Protein AF-A0A975SSJ1-F1 (afdb_monomer)

Mean predicted aligned error: 5.9 Å

Radius of gyration: 19.29 Å; Cα contacts (8 Å, |Δi|>4): 385; chains: 1; bounding box: 52×42×55 Å

Secondary structure (DSSP, 8-state):
---HHHHHHHHHHTT-HHHHHHHHHHSPP-HHHHHHHHHHHHHHT-HHHHHHHHHHHHHS--HHHHHHHHHHHHHHHHHHHHTT-HHHHHHHHHHHHHHHHHH-SSHHHHHHHHHHHHHHHHHHTT----SSSPPP---SSPPPHHHHHHHHHHH-TT--TTSTTTHHHHHHHHHHHS-HHHHHHHHHHHTTS---STHHHHHHHHHHHTT-HHHHHHHHHHHHTT--TT-TT--TGGGGGG-GGGGGG--HHHHHHHHHSPPPPSS---

Foldseek 3Di:
DDALLQVLLVCLLQLVPPSSVVSLVVHDDDLLSLQLQLLVCLLLVVLVSNLVSLLRNLLGPDPLSLVLLLLSLLSNLVSCLVVVVLVVNLVSLVVSLVSQLVPDPDPVSNVVSVLSSVVSVVVNVPDQDFDPDDQQDQAQPFAALVVLVVVCCVVPVPADCQDQERVLVSLVSCLRGGRPVRSLVSCVVRLVRNHDDCSLVSSLLSCLVVVNNVSSLVSLLSQLLADGRSDPPDPRNSNSSSRVSCVVNSDSVSSNVSSSDNHDDPDDDD

Nearest PDB structures (foldseek):
  3wxx-assembly2_C  TM=5.707E-01  e=1.278E+00  Aeromonas hydrophila
  3q15-assembly2_B-3  TM=3.794E-01  e=1.983E-01  Bacillus subtilis
  8fy4-assembly1_B  TM=3.841E-01  e=3.377E-01  Gallus gallus
  7aoi-assembly1_BE  TM=4.548E-01  e=1.119E+00  Trypanosoma brucei
  7dxj-assembly1_B  TM=2.233E-01  e=4.426E+00  Homo sapiens

Solvent-accessible surface area (backbone atoms only — not comparable to full-atom values): 14468 Å² total; per-residue (Å²): 131,81,54,61,52,58,52,14,29,54,32,28,29,69,43,39,43,70,64,13,50,58,42,42,70,71,33,76,93,48,34,64,52,25,41,29,50,15,55,50,22,56,30,66,56,40,44,67,59,16,46,56,21,40,63,54,5,53,66,33,96,45,75,60,29,65,68,40,41,74,35,49,48,37,40,44,41,51,34,22,61,76,69,69,37,54,68,61,48,54,52,51,50,50,53,46,36,54,53,50,41,75,66,39,92,44,71,68,58,28,47,50,42,53,52,49,45,55,51,42,52,48,41,64,76,64,51,59,76,43,94,88,51,77,80,86,65,93,30,90,82,32,52,55,52,67,58,51,52,51,57,44,34,72,79,38,77,82,61,37,68,89,38,45,80,40,12,23,57,48,47,36,49,27,59,66,57,17,17,43,71,57,22,52,52,53,42,68,76,49,64,82,51,76,51,61,71,62,41,31,56,55,49,17,50,48,29,44,75,72,73,35,55,71,59,14,49,53,26,44,47,60,50,40,25,67,42,34,64,71,42,97,86,30,63,57,51,47,45,57,50,48,41,53,86,51,50,90,64,67,41,58,68,52,30,38,49,53,59,57,47,65,29,63,77,88,74,85,90,127

Sequence (270 aa):
MGSPIEDACKMIRKGKVAEGLTQLEQAPDCPDKSIALAEIAYFTCDLEQAMDHEETGLMGNTDNATKAAPTHMDAYVRAARHTHQIDRATHFINDLTQTKVATARHPHIANMWRTVQAIAFERLSGSTTPRDYRPVKVNTEGPDPDTLIADLKIRYRHLDINDRETGGLVLADILRDGRTDLALDTYLEHSESKIIGCPHLDAARLFQAIGRPDQAKEALIRFTKDWAPHSRVTTQPMRMFQYFDLEPLWTPEFLNRIMHTPKWPWGIQN

pLDDT: mean 86.04, std 12.25, range [30.28, 98.25]

Structure (mmCIF, N/CA/C/O backbone):
data_AF-A0A975SSJ1-F1
#
_entry.id   AF-A0A975SSJ1-F1
#
loop_
_atom_site.group_PDB
_atom_site.id
_atom_site.type_symbol
_atom_site.label_atom_id
_atom_site.label_alt_id
_atom_site.label_comp_id
_atom_site.label_asym_id
_atom_site.label_entity_id
_atom_site.label_seq_id
_atom_site.pdbx_PDB_ins_code
_atom_site.Cartn_x
_atom_site.Cartn_y
_atom_site.Cartn_z
_atom_site.occupancy
_atom_site.B_iso_or_equiv
_atom_site.auth_seq_id
_atom_site.auth_comp_id
_atom_site.auth_asym_id
_atom_site.auth_atom_id
_atom_site.pdbx_PDB_model_num
ATOM 1 N N . MET A 1 1 ? 9.564 1.229 29.548 1.00 46.00 1 MET A N 1
ATOM 2 C CA . MET A 1 1 ? 8.769 0.041 29.165 1.00 46.00 1 MET A CA 1
ATOM 3 C C . MET A 1 1 ? 8.035 0.399 27.884 1.00 46.00 1 MET A C 1
ATOM 5 O O . MET A 1 1 ? 7.621 1.548 27.785 1.00 46.00 1 MET A O 1
ATOM 9 N N . GLY A 1 2 ? 7.995 -0.495 26.891 1.00 62.19 2 GLY A N 1
ATOM 10 C CA . GLY A 1 2 ? 7.295 -0.241 25.622 1.00 62.19 2 GLY A CA 1
ATOM 11 C C . GLY A 1 2 ? 5.780 -0.157 25.820 1.00 62.19 2 GLY A C 1
ATOM 12 O O . GLY A 1 2 ? 5.272 -0.571 26.863 1.00 62.19 2 GLY A O 1
ATOM 13 N N . SER A 1 3 ? 5.063 0.415 24.852 1.00 81.81 3 SER A N 1
ATOM 14 C CA . SER A 1 3 ? 3.595 0.371 24.851 1.00 81.81 3 SER A CA 1
ATOM 15 C C . SER A 1 3 ? 3.117 -1.079 24.645 1.00 81.81 3 SER A C 1
ATOM 17 O O . SER A 1 3 ? 3.664 -1.752 23.769 1.00 81.81 3 SER A O 1
ATOM 19 N N . PRO A 1 4 ? 2.088 -1.574 25.367 1.00 85.75 4 PRO A N 1
ATOM 20 C CA . PRO A 1 4 ? 1.530 -2.915 25.144 1.00 85.75 4 PRO A CA 1
ATOM 21 C C . PRO A 1 4 ? 1.145 -3.182 23.681 1.00 85.75 4 PRO A C 1
ATOM 23 O O . PRO A 1 4 ? 1.344 -4.281 23.171 1.00 85.75 4 PRO A O 1
ATOM 26 N N . ILE A 1 5 ? 0.667 -2.149 22.980 1.00 86.81 5 ILE A N 1
ATOM 27 C CA . ILE A 1 5 ? 0.325 -2.208 21.552 1.00 86.81 5 ILE A CA 1
ATOM 28 C C . ILE A 1 5 ? 1.591 -2.385 20.708 1.00 86.81 5 ILE A C 1
ATOM 30 O O . ILE A 1 5 ? 1.631 -3.220 19.810 1.00 86.81 5 ILE A O 1
ATOM 34 N N . GLU A 1 6 ? 2.659 -1.640 21.010 1.00 83.25 6 GLU A N 1
ATOM 35 C CA . GLU A 1 6 ? 3.934 -1.774 20.296 1.00 83.25 6 GLU A CA 1
ATOM 36 C C . GLU A 1 6 ? 4.535 -3.170 20.471 1.00 83.25 6 GLU A C 1
ATOM 38 O O . GLU A 1 6 ? 5.106 -3.717 19.526 1.00 83.25 6 GLU A O 1
ATOM 43 N N . ASP A 1 7 ? 4.431 -3.748 21.666 1.00 85.56 7 ASP A N 1
ATOM 44 C CA . ASP A 1 7 ? 4.965 -5.076 21.953 1.00 85.56 7 ASP A CA 1
ATOM 45 C C . ASP A 1 7 ? 4.160 -6.176 21.242 1.00 85.56 7 ASP A C 1
ATOM 47 O O . ASP A 1 7 ? 4.764 -7.042 20.599 1.00 85.56 7 ASP A O 1
ATOM 51 N N . ALA A 1 8 ? 2.829 -6.063 21.211 1.00 88.44 8 ALA A N 1
ATOM 52 C CA . ALA A 1 8 ? 1.964 -6.920 20.401 1.00 88.44 8 ALA A CA 1
ATOM 53 C C . ALA A 1 8 ? 2.314 -6.838 18.900 1.00 88.44 8 ALA A C 1
ATOM 55 O O . ALA A 1 8 ? 2.568 -7.857 18.247 1.00 88.44 8 ALA A O 1
ATOM 56 N N . CYS A 1 9 ? 2.454 -5.625 18.353 1.00 85.50 9 CYS A N 1
ATOM 57 C CA . CYS A 1 9 ? 2.850 -5.418 16.958 1.00 85.50 9 CYS A CA 1
ATOM 58 C C . CYS A 1 9 ? 4.252 -5.980 16.657 1.00 85.50 9 CYS A C 1
ATOM 60 O O . CYS A 1 9 ? 4.479 -6.544 15.584 1.00 85.50 9 CYS A O 1
ATOM 62 N N . LYS A 1 10 ? 5.211 -5.899 17.593 1.00 84.50 10 LYS A N 1
ATOM 63 C CA . LYS A 1 10 ? 6.534 -6.539 17.439 1.00 84.50 10 LYS A CA 1
ATOM 64 C C . LYS A 1 10 ? 6.436 -8.061 17.350 1.00 84.50 10 LYS A C 1
ATOM 66 O O . LYS A 1 10 ? 7.255 -8.666 16.659 1.00 84.50 10 LYS A O 1
ATOM 71 N N . MET A 1 11 ? 5.485 -8.691 18.036 1.00 86.56 11 MET A N 1
ATOM 72 C CA . MET A 1 11 ? 5.274 -10.138 17.933 1.00 86.56 11 MET A CA 1
ATOM 73 C C . MET A 1 11 ? 4.710 -10.528 16.572 1.00 86.56 11 MET A C 1
ATOM 75 O O . MET A 1 11 ? 5.263 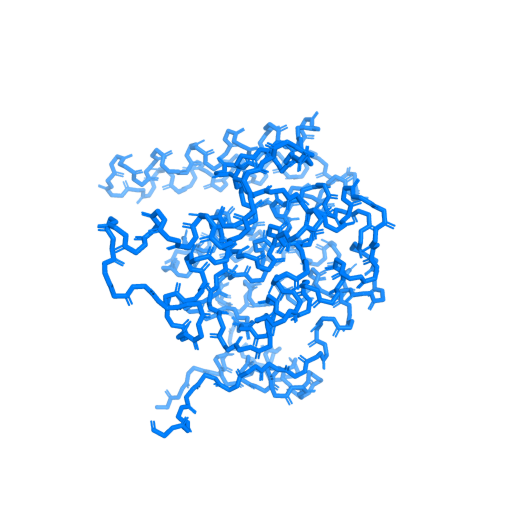-11.423 15.930 1.00 86.56 11 MET A O 1
ATOM 79 N N . ILE A 1 12 ? 3.710 -9.788 16.089 1.00 86.19 12 ILE A N 1
ATOM 80 C CA . ILE A 1 12 ? 3.149 -9.964 14.742 1.00 86.19 12 ILE A CA 1
ATOM 81 C C . ILE A 1 12 ? 4.263 -9.907 13.690 1.00 86.19 12 ILE A C 1
ATOM 83 O O . ILE A 1 12 ? 4.406 -10.814 12.873 1.00 86.19 12 ILE A O 1
ATOM 87 N N . ARG A 1 13 ? 5.148 -8.909 13.778 1.00 81.44 13 ARG A N 1
ATOM 88 C CA . ARG A 1 13 ? 6.300 -8.758 12.870 1.00 81.44 13 ARG A CA 1
ATOM 89 C C . ARG A 1 13 ? 7.258 -9.947 12.858 1.00 81.44 13 ARG A C 1
ATOM 91 O O . ARG A 1 13 ? 7.869 -10.238 11.832 1.00 81.44 13 ARG A O 1
ATOM 98 N N . LYS A 1 14 ? 7.401 -10.629 13.995 1.00 82.94 14 LYS A N 1
ATOM 99 C CA . LYS A 1 14 ? 8.236 -11.831 14.137 1.00 82.94 14 LYS A CA 1
ATOM 100 C C . LYS A 1 14 ? 7.554 -13.095 13.593 1.00 82.94 14 LYS A C 1
ATOM 102 O O . LYS A 1 14 ? 8.084 -14.183 13.785 1.00 82.94 14 LYS A O 1
ATOM 107 N N . GLY A 1 15 ? 6.385 -12.973 12.960 1.00 82.50 15 GLY A N 1
ATOM 108 C CA . GLY A 1 15 ? 5.578 -14.101 12.491 1.00 82.50 15 GLY A CA 1
ATOM 109 C C . GLY A 1 15 ? 4.747 -14.763 13.595 1.00 82.50 15 GLY A C 1
ATOM 110 O O . GLY A 1 15 ? 4.014 -15.708 13.322 1.00 82.50 15 GLY A O 1
ATOM 111 N N . LYS A 1 16 ? 4.801 -14.259 14.837 1.00 88.00 16 LYS A N 1
ATOM 112 C CA . LYS A 1 16 ? 3.981 -14.735 15.963 1.00 88.00 16 LYS A CA 1
ATOM 113 C C . LYS A 1 16 ? 2.613 -14.052 15.940 1.00 88.00 16 LYS A C 1
ATOM 115 O O . LYS A 1 16 ? 2.238 -13.371 16.891 1.00 88.00 16 LYS A O 1
ATOM 120 N N . VAL A 1 17 ? 1.903 -14.194 14.820 1.00 87.31 17 VAL A N 1
ATOM 121 C CA . VAL A 1 17 ? 0.650 -13.476 14.545 1.00 87.31 17 VAL A CA 1
ATOM 122 C C . VAL A 1 17 ? -0.394 -13.762 15.623 1.00 87.31 17 VAL A C 1
ATOM 124 O O . VAL A 1 17 ? -0.858 -12.826 16.259 1.00 87.31 17 VAL A O 1
ATOM 127 N N . ALA A 1 18 ? -0.686 -15.035 15.905 1.00 90.00 1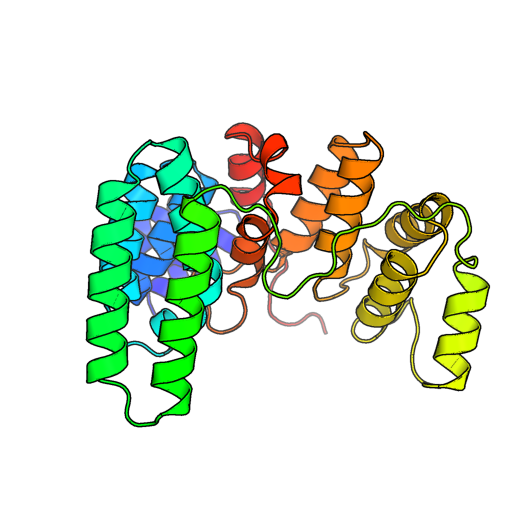8 ALA A N 1
ATOM 128 C CA . ALA A 1 18 ? -1.693 -15.419 16.898 1.00 90.00 18 ALA A CA 1
ATOM 129 C C . ALA A 1 18 ? -1.386 -14.877 18.307 1.00 90.00 18 ALA A C 1
ATOM 131 O O . ALA A 1 18 ? -2.240 -14.250 18.924 1.00 90.00 18 ALA A O 1
ATOM 132 N N . GLU A 1 19 ? -0.151 -15.054 18.794 1.00 91.19 19 GLU A N 1
ATOM 133 C CA . GLU A 1 19 ? 0.265 -14.529 20.104 1.00 91.19 19 GLU A CA 1
ATOM 134 C C . GLU A 1 19 ? 0.162 -12.993 20.158 1.00 91.19 19 GLU A C 1
ATOM 136 O O . GLU A 1 19 ? -0.281 -12.430 21.159 1.00 91.19 19 GLU A O 1
ATOM 141 N N . GLY A 1 20 ? 0.565 -12.312 19.079 1.00 90.75 20 GLY A N 1
ATOM 142 C CA . GLY A 1 20 ? 0.490 -10.859 18.977 1.00 90.75 20 GLY A CA 1
ATOM 143 C C . GLY A 1 20 ? -0.947 -10.335 18.943 1.00 90.75 20 GLY A C 1
ATOM 144 O O . GLY A 1 20 ? -1.224 -9.326 19.581 1.00 90.75 20 GLY A O 1
ATOM 145 N N . LEU A 1 21 ? -1.870 -11.035 18.276 1.00 90.75 21 LEU A N 1
ATOM 146 C CA . LEU A 1 21 ? -3.297 -10.692 18.274 1.00 90.75 21 LEU A CA 1
ATOM 147 C C . LEU A 1 21 ? -3.908 -10.810 19.668 1.00 90.75 21 LEU A C 1
ATOM 149 O O . LEU A 1 21 ? -4.516 -9.853 20.136 1.00 90.75 21 LEU A O 1
ATOM 153 N N . THR A 1 22 ? -3.658 -11.914 20.379 1.00 93.50 22 THR A N 1
ATOM 154 C CA . THR A 1 22 ? -4.134 -12.077 21.762 1.00 93.50 22 THR A CA 1
ATOM 155 C C . THR A 1 22 ? -3.628 -10.955 22.673 1.00 93.50 22 THR A C 1
ATOM 157 O O . THR A 1 22 ? -4.378 -10.438 23.499 1.00 93.50 22 THR A O 1
ATOM 160 N N . GLN A 1 23 ? -2.366 -10.540 22.528 1.00 92.06 23 GLN A N 1
ATOM 161 C CA . GLN A 1 23 ? -1.838 -9.412 23.303 1.00 92.06 23 GLN A CA 1
ATOM 162 C C . GLN A 1 23 ? -2.457 -8.072 22.900 1.00 92.06 23 GLN A C 1
ATOM 164 O O . GLN A 1 23 ? -2.729 -7.243 23.767 1.00 92.06 23 GLN A O 1
ATOM 169 N N . LEU A 1 24 ? -2.688 -7.854 21.603 1.00 91.12 24 LEU A N 1
ATOM 170 C CA . LEU A 1 24 ? -3.307 -6.630 21.104 1.00 91.12 24 LEU A CA 1
ATOM 171 C C . LEU A 1 24 ? -4.751 -6.495 21.602 1.00 91.12 24 LEU A C 1
ATOM 173 O O . LEU A 1 24 ? -5.144 -5.411 22.024 1.00 91.12 24 LEU A O 1
ATOM 177 N N . GLU A 1 25 ? -5.518 -7.586 21.621 1.00 91.06 25 GLU A N 1
ATOM 178 C CA . GLU A 1 25 ? -6.884 -7.632 22.161 1.00 91.06 25 GLU A CA 1
ATOM 179 C C . GLU A 1 25 ? -6.933 -7.238 23.643 1.00 91.06 25 GLU A C 1
ATOM 181 O O . GLU A 1 25 ? -7.818 -6.486 24.053 1.00 91.06 25 GLU A O 1
ATOM 186 N N . GLN A 1 26 ? -5.949 -7.689 24.429 1.00 92.81 26 GLN A N 1
ATOM 187 C CA . GLN A 1 26 ? -5.818 -7.392 25.860 1.00 92.81 26 GLN A CA 1
A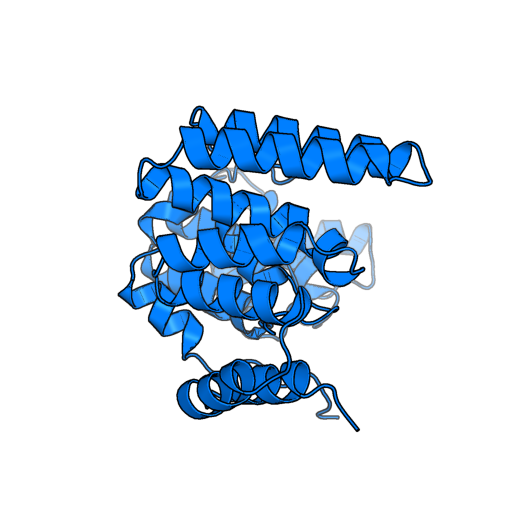TOM 188 C C . GLN A 1 26 ? -5.287 -5.981 26.153 1.00 92.81 26 GLN A C 1
ATOM 190 O O . GLN A 1 26 ? -5.351 -5.526 27.299 1.00 92.81 26 GLN A O 1
ATOM 195 N N . ALA A 1 27 ? -4.745 -5.280 25.153 1.00 91.06 27 ALA A N 1
ATOM 196 C CA . ALA A 1 27 ? -4.255 -3.922 25.333 1.00 91.06 27 ALA A CA 1
ATOM 197 C C . ALA A 1 27 ? -5.420 -2.947 25.614 1.00 91.06 27 ALA A C 1
ATOM 199 O O . ALA A 1 27 ? -6.524 -3.152 25.100 1.00 91.06 27 ALA A O 1
ATOM 200 N N . PRO A 1 28 ? -5.194 -1.867 26.391 1.00 91.12 28 PRO A N 1
ATOM 201 C CA . PRO A 1 28 ? -6.220 -0.861 26.650 1.00 91.12 28 PRO A CA 1
ATOM 202 C C . PRO A 1 28 ? -6.791 -0.268 25.362 1.00 91.12 28 PRO A C 1
ATOM 204 O O . PRO A 1 28 ? -6.049 -0.001 24.413 1.00 91.12 28 PRO A O 1
ATOM 207 N N . ASP A 1 29 ? -8.099 -0.021 25.354 1.00 90.94 29 ASP A N 1
ATOM 208 C CA . ASP A 1 29 ? -8.761 0.575 24.201 1.00 90.94 29 ASP A CA 1
ATOM 209 C C . ASP A 1 29 ? -8.298 2.011 23.982 1.00 90.94 29 ASP A C 1
ATOM 211 O O . ASP A 1 29 ? -8.335 2.866 24.871 1.00 90.94 29 ASP A O 1
ATOM 215 N N . CYS A 1 30 ? -7.838 2.270 22.764 1.00 89.38 30 CYS A N 1
ATOM 216 C CA . CYS A 1 30 ? -7.433 3.585 22.314 1.00 89.38 30 CYS A CA 1
ATOM 217 C C . CYS A 1 30 ? -7.467 3.648 20.775 1.00 89.38 30 CYS A C 1
ATOM 219 O O . CYS A 1 30 ? -7.533 2.608 20.103 1.00 89.38 30 CYS A O 1
ATOM 221 N N . PRO A 1 31 ? -7.397 4.857 20.193 1.00 89.38 31 PRO A N 1
ATOM 222 C CA . PRO A 1 31 ? -7.365 5.029 18.739 1.00 89.38 31 PRO A CA 1
ATOM 223 C C . PRO A 1 31 ? -6.242 4.236 18.067 1.00 89.38 31 PRO A C 1
ATOM 225 O O . PRO A 1 31 ? -6.413 3.646 17.009 1.00 89.38 31 PRO A O 1
ATOM 228 N N . ASP A 1 32 ? -5.108 4.174 18.748 1.00 87.50 32 ASP A N 1
ATOM 229 C CA . ASP A 1 32 ? -3.884 3.520 18.317 1.00 87.50 32 ASP A CA 1
ATOM 230 C C . ASP A 1 32 ? -4.054 1.988 18.200 1.00 87.50 32 ASP A C 1
ATOM 232 O O . ASP A 1 32 ? -3.673 1.394 17.190 1.00 87.50 32 ASP A O 1
ATOM 236 N N . LYS A 1 33 ? -4.739 1.357 19.166 1.00 90.69 33 LYS A N 1
ATOM 237 C CA . LYS A 1 33 ? -5.156 -0.055 19.086 1.00 90.69 33 LYS A CA 1
ATOM 238 C C . LYS A 1 33 ? -6.105 -0.280 17.908 1.00 90.69 33 LYS A C 1
ATOM 240 O O . LYS A 1 33 ? -5.939 -1.246 17.172 1.00 90.69 33 LYS A O 1
ATOM 245 N N . SER A 1 34 ? -7.067 0.622 17.714 1.00 92.12 34 SER A N 1
ATOM 246 C CA . SER A 1 34 ? -8.058 0.507 16.635 1.00 92.12 34 SER A CA 1
ATOM 247 C C . SER A 1 34 ? -7.396 0.585 15.256 1.00 92.12 34 SER A C 1
ATOM 249 O O . SER A 1 34 ? -7.677 -0.239 14.398 1.00 92.12 34 SER A O 1
ATOM 251 N N . ILE A 1 35 ? -6.427 1.485 15.064 1.00 90.62 35 ILE A N 1
ATOM 252 C CA . ILE A 1 35 ? -5.630 1.558 13.828 1.00 90.62 35 ILE A CA 1
ATOM 253 C C . ILE A 1 35 ? -4.877 0.244 13.582 1.00 90.62 35 ILE A C 1
ATOM 255 O O . ILE A 1 35 ? -4.915 -0.277 12.472 1.00 90.62 35 ILE A O 1
ATOM 259 N N . ALA A 1 36 ? -4.228 -0.319 14.609 1.00 90.12 36 ALA A N 1
ATOM 260 C CA . ALA A 1 36 ? -3.521 -1.595 14.480 1.00 90.12 36 ALA A CA 1
ATOM 261 C C . ALA A 1 36 ? -4.460 -2.736 14.052 1.00 90.12 36 ALA A C 1
ATOM 263 O O . ALA A 1 36 ? -4.121 -3.513 13.160 1.00 90.12 36 ALA A O 1
ATOM 264 N N . LEU A 1 37 ? -5.640 -2.818 14.675 1.00 91.88 37 LEU A N 1
ATOM 265 C CA . LEU A 1 37 ? -6.660 -3.815 14.351 1.00 91.88 37 LEU A CA 1
ATOM 266 C C . LEU A 1 37 ? -7.215 -3.629 12.933 1.00 91.88 37 LEU A C 1
ATOM 268 O O . LEU A 1 37 ? -7.377 -4.619 12.225 1.00 91.88 37 LEU A O 1
ATOM 272 N N . ALA A 1 38 ? -7.420 -2.387 12.481 1.00 92.94 38 ALA A N 1
ATOM 273 C CA . ALA A 1 38 ? -7.832 -2.098 11.108 1.00 92.94 38 ALA A CA 1
ATOM 274 C C . ALA A 1 38 ? -6.817 -2.628 10.085 1.00 92.94 38 ALA A C 1
ATOM 276 O O . ALA A 1 38 ? -7.197 -3.345 9.161 1.00 92.94 38 ALA A O 1
ATOM 277 N N . GLU A 1 39 ? -5.519 -2.337 10.265 1.00 91.06 39 GLU A N 1
ATOM 278 C CA . GLU A 1 39 ? -4.468 -2.845 9.369 1.00 91.06 39 GLU A CA 1
ATOM 279 C C . GLU A 1 39 ? -4.517 -4.372 9.265 1.00 91.06 39 GLU A C 1
ATOM 281 O O . GLU A 1 39 ? -4.528 -4.926 8.167 1.00 91.06 39 GLU A O 1
ATOM 286 N N . ILE A 1 40 ? -4.588 -5.050 10.410 1.00 91.19 40 ILE A N 1
ATOM 287 C CA . ILE A 1 40 ? -4.665 -6.510 10.489 1.00 91.19 40 ILE A CA 1
ATOM 288 C C . ILE A 1 40 ? -5.894 -7.021 9.735 1.00 91.19 40 ILE A C 1
ATOM 290 O O . ILE A 1 40 ? -5.754 -7.918 8.905 1.00 91.19 40 ILE A O 1
ATOM 294 N N . ALA A 1 41 ? -7.062 -6.422 9.973 1.00 93.44 41 ALA A N 1
ATOM 295 C CA . ALA A 1 41 ? -8.322 -6.812 9.355 1.00 93.44 41 ALA A CA 1
ATOM 296 C C . ALA A 1 41 ? -8.290 -6.685 7.819 1.00 93.44 41 ALA A C 1
ATOM 298 O O . ALA A 1 41 ? -8.772 -7.574 7.113 1.00 93.44 41 ALA A O 1
ATOM 299 N N . TYR A 1 42 ? -7.630 -5.660 7.262 1.00 93.69 42 TYR A N 1
ATOM 300 C CA . TYR A 1 42 ? -7.422 -5.587 5.810 1.00 93.69 42 TYR A CA 1
ATOM 301 C C . TYR A 1 42 ? -6.578 -6.742 5.271 1.00 93.69 42 TYR A C 1
ATOM 303 O O . TYR A 1 42 ? -6.874 -7.261 4.193 1.00 93.69 42 TYR A O 1
ATOM 311 N N . PHE A 1 43 ? -5.531 -7.152 5.994 1.00 91.62 43 PHE A N 1
ATOM 312 C CA . PHE A 1 43 ? -4.662 -8.254 5.573 1.00 91.62 43 PHE A CA 1
ATOM 313 C C . PHE A 1 43 ? -5.279 -9.639 5.811 1.00 91.62 43 PHE A C 1
ATOM 315 O O . PHE A 1 43 ? -4.926 -10.586 5.108 1.00 91.62 43 PHE A O 1
ATOM 322 N N . THR A 1 44 ? -6.237 -9.767 6.729 1.00 91.12 44 THR A N 1
ATOM 323 C CA . THR A 1 44 ? -7.051 -10.982 6.906 1.00 91.12 44 THR A CA 1
ATOM 324 C C . THR A 1 44 ? -8.343 -10.969 6.084 1.00 91.12 44 THR A C 1
ATOM 326 O O . THR A 1 44 ? -9.080 -11.951 6.102 1.00 91.12 44 THR A O 1
ATOM 329 N N . CYS A 1 45 ? -8.587 -9.901 5.314 1.00 92.88 45 CYS A N 1
ATOM 330 C CA . CYS A 1 45 ? -9.784 -9.690 4.492 1.00 92.88 45 CYS A CA 1
ATOM 331 C C . CYS A 1 45 ? -11.110 -9.639 5.266 1.00 92.88 45 CYS A C 1
ATOM 333 O O . CYS A 1 45 ? -12.165 -9.871 4.676 1.00 92.88 45 CYS A O 1
ATOM 335 N N . ASP A 1 46 ? -11.076 -9.272 6.545 1.00 95.50 46 ASP A N 1
ATOM 336 C CA . ASP A 1 46 ? -12.279 -8.922 7.301 1.00 95.50 46 ASP A CA 1
ATOM 337 C C . ASP A 1 46 ? -12.595 -7.433 7.088 1.00 95.50 46 ASP A C 1
ATOM 339 O O . ASP A 1 46 ? -12.267 -6.566 7.897 1.00 95.50 46 ASP A O 1
ATOM 343 N N . LEU A 1 47 ? -13.138 -7.118 5.909 1.00 95.81 47 LEU A N 1
ATOM 344 C CA . LEU A 1 47 ? -13.306 -5.734 5.456 1.00 95.81 47 LEU A CA 1
ATOM 345 C C . LEU A 1 47 ? -14.325 -4.948 6.291 1.00 95.81 47 LEU A C 1
ATOM 347 O O . LEU A 1 47 ? -14.171 -3.738 6.429 1.00 95.81 47 LEU A O 1
ATOM 351 N N . GLU A 1 48 ? -15.340 -5.610 6.851 1.00 96.62 48 GLU A N 1
ATOM 352 C CA . GLU A 1 48 ? -16.325 -4.946 7.712 1.00 96.62 48 GLU A CA 1
ATOM 353 C C . GLU A 1 48 ? -15.703 -4.557 9.055 1.00 96.62 48 GLU A C 1
ATOM 355 O O . GLU A 1 48 ? -15.775 -3.384 9.425 1.00 96.62 48 GLU A O 1
ATOM 360 N N . GLN A 1 49 ? -14.992 -5.477 9.726 1.00 96.88 49 GLN A N 1
ATOM 361 C CA . GLN A 1 49 ? -14.242 -5.121 10.939 1.00 96.88 49 GLN A CA 1
ATOM 362 C C . GLN A 1 49 ? -13.165 -4.078 10.661 1.00 96.88 49 GLN A C 1
ATOM 364 O O . GLN A 1 49 ? -12.950 -3.186 11.481 1.00 96.88 49 GLN A O 1
ATOM 369 N N . ALA A 1 50 ? -12.488 -4.153 9.510 1.00 95.94 50 ALA A N 1
ATOM 370 C CA . ALA A 1 50 ? -11.506 -3.142 9.137 1.00 95.94 50 ALA A CA 1
ATOM 371 C C . ALA A 1 50 ? -12.144 -1.745 9.120 1.00 95.94 50 ALA A C 1
ATOM 373 O O . ALA A 1 50 ? -11.590 -0.814 9.703 1.00 95.94 50 ALA A O 1
ATOM 374 N N . MET A 1 51 ? -13.336 -1.611 8.528 1.00 97.88 51 MET A N 1
ATOM 375 C CA . MET A 1 51 ? -14.085 -0.354 8.511 1.00 97.88 51 MET A CA 1
ATOM 376 C C . MET A 1 51 ? -14.517 0.097 9.917 1.00 97.88 51 MET A C 1
ATOM 378 O O . MET A 1 51 ? -14.304 1.261 10.254 1.00 97.88 51 MET A O 1
ATOM 382 N N . ASP A 1 52 ? -15.039 -0.800 10.762 1.00 97.62 52 ASP A N 1
ATOM 383 C CA . ASP A 1 52 ? -15.407 -0.487 12.158 1.00 97.62 52 ASP A CA 1
ATOM 384 C C . ASP A 1 52 ? -14.208 0.071 12.958 1.00 97.62 52 ASP A C 1
ATOM 386 O O . ASP A 1 52 ? -14.305 1.055 13.706 1.00 97.62 52 ASP A O 1
ATOM 390 N N . HIS A 1 53 ? -13.044 -0.557 12.786 1.00 95.31 53 HIS A N 1
ATOM 391 C CA . HIS A 1 53 ? -11.811 -0.173 13.459 1.00 95.31 53 HIS A CA 1
ATOM 392 C C . HIS A 1 53 ? -11.248 1.162 12.953 1.00 95.31 53 HIS A C 1
ATOM 394 O O . HIS A 1 53 ? -10.771 1.956 13.768 1.00 95.31 53 HIS A O 1
ATOM 400 N N . GLU A 1 54 ? -11.335 1.457 11.653 1.00 94.31 54 GLU A N 1
ATOM 401 C CA . GLU A 1 54 ? -10.959 2.771 11.105 1.00 94.31 54 GLU A CA 1
ATOM 402 C C . GLU A 1 54 ? -11.843 3.891 11.641 1.00 94.31 54 GLU A C 1
ATOM 404 O O . GLU A 1 54 ? -11.344 4.954 12.020 1.00 94.31 54 GLU A O 1
ATOM 409 N N . GLU A 1 55 ? -13.152 3.649 11.703 1.00 95.88 55 GLU A N 1
ATOM 410 C CA . GLU A 1 55 ? -14.126 4.630 12.177 1.00 95.88 55 GLU A CA 1
ATOM 411 C C . GLU A 1 55 ? -13.853 5.040 13.623 1.00 95.88 55 GLU A C 1
ATOM 413 O O . GLU A 1 55 ? -13.912 6.220 13.975 1.00 95.88 55 GLU A O 1
ATOM 418 N N . THR A 1 56 ? -13.437 4.075 14.440 1.00 93.12 56 THR A N 1
ATOM 419 C CA . THR A 1 56 ? -13.005 4.318 15.817 1.00 93.12 56 THR A CA 1
ATOM 420 C C . THR A 1 56 ? -11.612 4.963 15.871 1.00 93.12 56 THR A C 1
ATOM 422 O O . THR A 1 56 ? -11.390 5.950 16.580 1.00 93.12 56 THR A O 1
ATOM 425 N N . GLY A 1 57 ? -10.652 4.422 15.117 1.00 91.44 57 GLY A N 1
ATOM 426 C CA . GLY A 1 57 ? -9.239 4.793 15.177 1.00 91.44 57 GLY A CA 1
ATOM 427 C C . GLY A 1 57 ? -8.940 6.182 14.623 1.00 91.44 57 GLY A C 1
ATOM 428 O O . GLY A 1 57 ? -8.299 6.997 15.291 1.00 91.44 57 GLY A O 1
ATOM 429 N N . LEU A 1 58 ? -9.428 6.498 13.424 1.00 91.25 58 LEU A N 1
ATOM 430 C CA . LEU A 1 58 ? -9.125 7.766 12.755 1.00 91.25 58 LEU A CA 1
ATOM 431 C C . LEU A 1 58 ? -9.823 8.960 13.414 1.00 91.25 58 LEU A C 1
ATOM 433 O O . LEU A 1 58 ? -9.294 10.078 13.375 1.00 91.25 58 LEU A O 1
ATOM 437 N N . MET A 1 59 ? -10.966 8.748 14.075 1.00 90.69 59 MET A N 1
ATOM 438 C CA . MET A 1 59 ? -11.644 9.795 14.849 1.00 90.69 59 MET A CA 1
ATOM 439 C C . MET A 1 59 ? -10.812 10.260 16.046 1.00 90.69 59 MET A C 1
ATOM 441 O O . MET A 1 59 ? -10.838 11.446 16.396 1.00 90.69 59 MET A O 1
ATOM 445 N N . GLY A 1 60 ? -9.984 9.378 16.609 1.00 86.62 60 GLY A N 1
ATOM 446 C CA . GLY A 1 60 ? -9.091 9.690 17.717 1.00 86.62 60 GLY A CA 1
ATOM 447 C C . GLY A 1 60 ? -8.129 10.848 17.444 1.00 86.62 60 GLY A C 1
ATOM 448 O O . GLY A 1 60 ? -7.666 11.066 16.325 1.00 86.62 60 GLY A O 1
ATOM 449 N N . ASN A 1 61 ? -7.805 11.617 18.484 1.00 79.62 61 ASN A N 1
ATOM 450 C CA . ASN A 1 61 ? -6.914 12.775 18.383 1.00 79.62 61 ASN A CA 1
ATOM 451 C C . ASN A 1 61 ? -5.459 12.413 18.732 1.00 79.62 61 ASN A C 1
ATOM 453 O O . ASN A 1 61 ? -4.863 13.008 19.629 1.00 79.62 61 ASN A O 1
ATOM 457 N N . THR A 1 62 ? -4.912 11.391 18.066 1.00 79.12 62 THR A N 1
ATOM 458 C CA . THR A 1 62 ? -3.504 10.990 18.209 1.00 79.12 62 THR A CA 1
ATOM 459 C C . THR A 1 62 ? -2.691 11.427 16.989 1.00 79.12 62 THR A C 1
ATOM 461 O O . THR A 1 62 ? -3.202 11.528 15.866 1.00 79.12 62 THR A O 1
ATOM 464 N N . ASP A 1 63 ? -1.393 11.674 17.190 1.00 77.56 63 ASP A N 1
ATOM 465 C CA . ASP A 1 63 ? -0.460 11.939 16.086 1.00 77.56 63 ASP A CA 1
ATOM 466 C C . ASP A 1 63 ? -0.449 10.782 15.078 1.00 77.56 63 ASP A C 1
ATOM 468 O O . ASP A 1 63 ? -0.306 11.000 13.875 1.00 77.56 63 ASP A O 1
ATOM 472 N N . ASN A 1 64 ? -0.611 9.552 15.573 1.00 74.88 64 ASN A N 1
ATOM 473 C CA . ASN A 1 64 ? -0.643 8.343 14.761 1.00 74.88 64 ASN A CA 1
ATOM 474 C C . ASN A 1 64 ? -1.885 8.316 13.863 1.00 74.88 64 ASN A C 1
ATOM 476 O O . ASN A 1 64 ? -1.730 8.148 12.658 1.00 74.88 64 ASN A O 1
ATOM 480 N N . ALA A 1 65 ? -3.081 8.592 14.398 1.00 78.19 65 ALA A N 1
ATOM 481 C CA . ALA A 1 65 ? -4.310 8.701 13.607 1.00 78.19 65 ALA A CA 1
ATOM 482 C C . ALA A 1 65 ? -4.192 9.746 12.489 1.00 78.19 65 ALA A C 1
ATOM 484 O O . ALA A 1 65 ? -4.564 9.498 11.342 1.00 78.19 65 ALA A O 1
ATOM 485 N N . THR A 1 66 ? -3.594 10.901 12.795 1.00 78.44 66 THR A N 1
ATOM 486 C CA . THR A 1 66 ? -3.388 11.970 11.806 1.00 78.44 66 THR A CA 1
ATOM 487 C C . THR A 1 66 ? -2.428 11.549 10.689 1.00 78.44 66 THR A C 1
ATOM 489 O O . THR A 1 66 ? -2.673 11.849 9.522 1.00 78.44 66 THR A O 1
ATOM 492 N N . LYS A 1 67 ? -1.342 10.841 11.024 1.00 79.88 67 LYS A N 1
ATOM 493 C CA . LYS A 1 67 ? -0.344 10.361 10.050 1.00 79.88 67 LYS A CA 1
ATOM 494 C C . LYS A 1 67 ? -0.823 9.156 9.239 1.00 79.88 67 LYS A C 1
ATOM 496 O O . LYS A 1 67 ? -0.424 9.014 8.087 1.00 79.88 67 LYS A O 1
ATOM 501 N N . ALA A 1 68 ? -1.655 8.305 9.832 1.00 79.75 68 ALA A N 1
ATOM 502 C CA . ALA A 1 68 ? -2.215 7.108 9.213 1.00 79.75 68 ALA A CA 1
ATOM 503 C C . ALA A 1 68 ? -3.305 7.434 8.185 1.00 79.75 68 ALA A C 1
ATOM 505 O O . ALA A 1 68 ? -3.390 6.782 7.142 1.00 79.75 68 ALA A O 1
ATOM 506 N N . ALA A 1 69 ? -4.098 8.475 8.444 1.00 81.81 69 ALA A N 1
ATOM 507 C CA . ALA A 1 69 ? -5.301 8.770 7.677 1.00 81.81 69 ALA A CA 1
ATOM 508 C C . ALA A 1 69 ? -5.125 8.803 6.146 1.00 81.81 69 ALA A C 1
ATOM 510 O O . ALA A 1 69 ? -5.952 8.197 5.471 1.00 81.81 69 ALA A O 1
ATOM 511 N N . PRO A 1 70 ? -4.083 9.421 5.550 1.00 81.00 70 PRO A N 1
ATOM 512 C CA . PRO A 1 70 ? -3.939 9.446 4.094 1.00 81.00 70 PRO A CA 1
ATOM 513 C C . PRO A 1 70 ? -3.881 8.063 3.434 1.00 81.00 70 PRO A C 1
ATOM 515 O O . PRO A 1 70 ? -4.427 7.896 2.350 1.00 81.00 70 PRO A O 1
ATOM 518 N N . THR A 1 71 ? -3.211 7.095 4.063 1.00 83.31 71 THR A N 1
ATOM 519 C CA . THR A 1 71 ? -3.039 5.731 3.533 1.00 83.31 71 THR A CA 1
ATOM 520 C C . THR A 1 71 ? -4.183 4.811 3.937 1.00 83.31 71 THR A C 1
ATOM 522 O O . THR A 1 71 ? -4.603 3.968 3.153 1.00 83.31 71 THR A O 1
ATOM 525 N N . HIS A 1 72 ? -4.708 4.997 5.144 1.00 90.75 72 HIS A N 1
ATOM 526 C CA . HIS A 1 72 ? -5.830 4.228 5.672 1.00 90.75 72 HIS A CA 1
ATOM 527 C C . HIS A 1 72 ? -7.141 4.553 4.956 1.00 90.75 72 HIS A C 1
ATOM 529 O O . HIS A 1 72 ? -7.904 3.653 4.622 1.00 90.75 72 HIS A O 1
ATOM 535 N N . MET A 1 73 ? -7.358 5.825 4.607 1.00 90.88 73 MET A N 1
ATOM 536 C CA . MET A 1 73 ? -8.551 6.245 3.873 1.00 90.88 73 MET A CA 1
ATOM 537 C C . MET A 1 73 ? -8.677 5.545 2.515 1.00 90.88 73 MET A C 1
ATOM 539 O O . MET A 1 73 ? -9.773 5.200 2.085 1.00 90.88 73 MET A O 1
ATOM 543 N N . ASP A 1 74 ? -7.551 5.287 1.854 1.00 89.94 74 ASP A N 1
ATOM 544 C CA . ASP A 1 74 ? -7.531 4.589 0.572 1.00 89.94 74 ASP A CA 1
ATOM 545 C C . ASP A 1 74 ? -7.949 3.114 0.721 1.00 89.94 74 ASP A C 1
ATOM 547 O O . ASP A 1 74 ? -8.737 2.610 -0.084 1.00 89.94 74 ASP A O 1
ATOM 551 N N . ALA A 1 75 ? -7.490 2.443 1.784 1.00 92.25 75 ALA A N 1
ATOM 552 C CA . ALA A 1 75 ? -7.916 1.087 2.124 1.00 92.25 75 ALA A CA 1
ATOM 553 C C . ALA A 1 75 ? -9.397 1.030 2.537 1.00 92.25 75 ALA A C 1
ATOM 555 O O . ALA A 1 75 ? -10.114 0.129 2.098 1.00 92.25 75 ALA A O 1
ATOM 556 N N . TYR A 1 76 ? -9.866 2.024 3.294 1.00 95.19 76 TYR A N 1
ATOM 557 C CA . TYR A 1 76 ? -11.253 2.138 3.744 1.00 95.19 76 TYR A CA 1
ATOM 558 C C . TYR A 1 76 ? -12.221 2.334 2.570 1.00 95.19 76 TYR A C 1
ATOM 560 O O . TYR A 1 76 ? -13.208 1.613 2.446 1.00 95.19 76 TYR A O 1
ATOM 568 N N . VAL A 1 77 ? -11.905 3.244 1.641 1.00 94.25 77 VAL A N 1
ATOM 569 C CA . VAL A 1 77 ? -12.699 3.457 0.418 1.00 94.25 77 VAL A CA 1
ATOM 570 C C . VAL A 1 77 ? -12.772 2.190 -0.431 1.00 94.25 77 VAL A C 1
ATOM 572 O O . VAL A 1 77 ? -13.834 1.839 -0.948 1.00 94.25 77 VAL A O 1
ATOM 575 N N . ARG A 1 78 ? -11.649 1.483 -0.572 1.00 91.62 78 ARG A N 1
ATOM 576 C CA . ARG A 1 78 ? -11.603 0.206 -1.283 1.00 91.62 78 ARG A CA 1
ATOM 577 C C . ARG A 1 78 ? -12.476 -0.847 -0.588 1.00 91.62 78 ARG A C 1
ATOM 579 O O . ARG A 1 78 ? -13.257 -1.511 -1.266 1.00 91.62 78 ARG A O 1
ATOM 586 N N . ALA A 1 79 ? -12.388 -0.983 0.736 1.00 95.00 79 ALA A N 1
ATOM 587 C CA . ALA A 1 79 ? -13.245 -1.893 1.495 1.00 95.00 79 ALA A CA 1
ATOM 588 C C . ALA A 1 79 ? -14.727 -1.577 1.282 1.00 95.00 79 ALA A C 1
ATOM 590 O O . ALA A 1 79 ? -15.470 -2.462 0.869 1.00 95.00 79 ALA A O 1
ATOM 591 N N . ALA A 1 80 ? -15.122 -0.311 1.423 1.00 96.69 80 ALA A N 1
ATOM 592 C CA . ALA A 1 80 ? -16.493 0.139 1.201 1.00 96.69 80 ALA A CA 1
ATOM 593 C C . ALA A 1 80 ? -17.012 -0.184 -0.208 1.00 96.69 80 ALA A C 1
ATOM 595 O O . ALA A 1 80 ? -18.172 -0.556 -0.377 1.00 96.69 80 ALA A O 1
ATOM 596 N N . ARG A 1 81 ? -16.161 -0.075 -1.236 1.00 92.94 81 ARG A N 1
ATOM 597 C CA . ARG A 1 81 ? -16.516 -0.469 -2.607 1.00 92.94 81 ARG A CA 1
ATOM 598 C C . ARG A 1 81 ? -16.739 -1.971 -2.738 1.00 92.94 81 ARG A C 1
ATOM 600 O O . ARG A 1 81 ? -17.715 -2.373 -3.365 1.00 92.94 81 ARG A O 1
ATOM 607 N N . HIS A 1 82 ? -15.867 -2.784 -2.147 1.00 92.19 82 HIS A N 1
ATOM 608 C CA . HIS A 1 82 ? -15.995 -4.242 -2.179 1.00 92.19 82 HIS A CA 1
ATOM 609 C C . HIS A 1 82 ? -17.192 -4.760 -1.380 1.00 92.19 82 HIS A C 1
ATOM 611 O O . HIS A 1 82 ? -17.797 -5.749 -1.779 1.00 92.19 82 HIS A O 1
ATOM 617 N N . THR A 1 83 ? -17.531 -4.110 -0.268 1.00 95.56 83 THR A N 1
ATOM 618 C CA . THR A 1 83 ? -18.654 -4.495 0.599 1.00 95.56 83 THR A CA 1
ATOM 619 C C . THR A 1 83 ? -19.955 -3.773 0.245 1.00 95.56 83 THR A C 1
ATOM 621 O O . THR A 1 83 ? -20.967 -3.977 0.908 1.00 95.56 83 THR A O 1
ATOM 624 N N . HIS A 1 84 ? -19.956 -2.939 -0.801 1.00 96.12 84 HIS A N 1
ATOM 625 C CA . HIS A 1 84 ? -21.090 -2.105 -1.217 1.00 96.12 84 HIS A CA 1
ATOM 626 C C . HIS A 1 84 ? -21.604 -1.132 -0.134 1.00 96.12 84 HIS A C 1
ATOM 628 O O . HIS A 1 84 ? -22.752 -0.695 -0.176 1.00 96.12 84 HIS A O 1
ATOM 634 N N . GLN A 1 85 ? -20.746 -0.728 0.806 1.00 97.25 85 GLN A N 1
ATOM 635 C CA . GLN A 1 85 ? -21.059 0.193 1.906 1.00 97.25 85 GLN A CA 1
ATOM 636 C C . GLN A 1 85 ? -20.674 1.649 1.578 1.00 97.25 85 GLN A C 1
ATOM 638 O O . GLN A 1 85 ? -20.072 2.352 2.391 1.00 97.25 85 GLN A O 1
ATOM 643 N N . ILE A 1 86 ? -21.009 2.119 0.370 1.00 96.94 86 ILE A N 1
ATOM 644 C CA . ILE A 1 86 ? -20.640 3.467 -0.103 1.00 96.94 86 ILE A CA 1
ATOM 645 C C . ILE A 1 86 ? -21.255 4.561 0.777 1.00 96.94 86 ILE A C 1
ATOM 647 O O . ILE A 1 86 ? -20.543 5.475 1.180 1.00 96.94 86 ILE A O 1
ATOM 651 N N . ASP A 1 87 ? -22.535 4.441 1.141 1.00 97.50 87 ASP A N 1
ATOM 652 C CA . ASP A 1 87 ? -23.230 5.451 1.954 1.00 97.50 87 ASP A CA 1
ATOM 653 C C . ASP A 1 87 ? -22.619 5.591 3.354 1.00 97.50 87 ASP A C 1
ATOM 655 O O . ASP A 1 87 ? -22.403 6.706 3.838 1.00 97.50 87 ASP A O 1
ATOM 659 N N . ARG A 1 88 ? -22.273 4.457 3.980 1.00 97.69 88 ARG A N 1
ATOM 660 C CA . ARG A 1 88 ? -21.557 4.413 5.262 1.00 97.69 88 ARG A CA 1
ATOM 661 C C . ARG A 1 88 ? -20.228 5.151 5.153 1.00 97.69 88 ARG A C 1
ATOM 663 O O . ARG A 1 88 ? -19.948 6.036 5.960 1.00 97.69 88 ARG A O 1
ATOM 670 N N . ALA A 1 89 ? -19.451 4.832 4.118 1.00 97.88 89 ALA A N 1
ATOM 671 C CA . ALA A 1 89 ? -18.167 5.471 3.895 1.00 97.88 89 ALA A CA 1
ATOM 672 C C . ALA A 1 89 ? -18.307 6.975 3.652 1.00 97.88 89 ALA A C 1
ATOM 674 O O . ALA A 1 89 ? -17.556 7.767 4.220 1.00 97.88 89 ALA A O 1
ATOM 675 N N . THR A 1 90 ? -19.294 7.392 2.860 1.00 97.94 90 THR A N 1
ATOM 676 C CA . THR A 1 90 ? -19.573 8.807 2.615 1.00 97.94 90 THR A CA 1
ATOM 677 C C . THR A 1 90 ? -19.910 9.552 3.901 1.00 97.94 90 THR A C 1
ATOM 679 O O . THR A 1 90 ? -19.378 10.642 4.124 1.00 97.94 90 THR A O 1
ATOM 682 N N . HIS A 1 91 ? -20.761 8.981 4.756 1.00 98.25 91 HIS A N 1
ATOM 683 C CA . HIS A 1 91 ? -21.113 9.590 6.035 1.00 98.25 91 HIS A CA 1
ATOM 684 C C . HIS A 1 91 ? -19.888 9.729 6.945 1.00 98.25 91 HIS A C 1
ATOM 686 O O . HIS A 1 91 ? -19.570 10.839 7.373 1.00 98.25 91 HIS A O 1
ATOM 692 N N . PHE A 1 92 ? -19.138 8.643 7.140 1.00 97.75 92 PHE A N 1
ATOM 693 C CA . PHE A 1 92 ? -17.943 8.651 7.976 1.00 97.75 92 PHE A CA 1
ATOM 694 C C . PHE A 1 92 ? -16.889 9.661 7.503 1.00 97.75 92 PHE A C 1
ATOM 696 O O . PHE A 1 92 ? -16.364 10.436 8.301 1.00 97.75 92 PHE A O 1
ATOM 703 N N . ILE A 1 93 ? -16.586 9.694 6.203 1.00 96.88 93 ILE A N 1
ATOM 704 C CA . ILE A 1 93 ? -15.578 10.602 5.638 1.00 96.88 93 ILE A CA 1
ATOM 705 C C . ILE A 1 93 ? -15.960 12.070 5.875 1.00 96.88 93 ILE A C 1
ATOM 707 O O . ILE A 1 93 ? -15.088 12.894 6.181 1.00 96.88 93 ILE A O 1
ATOM 711 N N . ASN A 1 94 ? -17.247 12.406 5.740 1.00 97.50 94 ASN A N 1
ATOM 712 C CA . ASN A 1 94 ? -17.756 13.744 6.035 1.00 97.50 94 ASN A CA 1
ATOM 713 C C . ASN A 1 94 ? -17.569 14.096 7.514 1.00 97.50 94 ASN A C 1
ATOM 715 O O . ASN A 1 94 ? -16.963 15.127 7.817 1.00 97.50 94 ASN A O 1
ATOM 719 N N . ASP A 1 95 ? -18.014 13.221 8.413 1.00 96.75 95 ASP A N 1
ATOM 720 C CA . ASP A 1 95 ? -17.963 13.437 9.860 1.00 96.75 95 ASP A CA 1
ATOM 721 C C . ASP A 1 95 ? -16.520 13.548 10.370 1.00 96.75 95 ASP A C 1
ATOM 723 O O . ASP A 1 95 ? -16.179 14.472 11.124 1.00 96.75 95 ASP A O 1
ATOM 727 N N . LEU A 1 96 ? -15.637 12.662 9.896 1.00 94.88 96 LEU A N 1
ATOM 728 C CA . LEU A 1 96 ? -14.206 12.708 10.175 1.00 94.88 96 LEU A CA 1
ATOM 729 C C . LEU A 1 96 ? -13.622 14.046 9.726 1.00 94.88 96 LEU A C 1
ATOM 731 O O . LEU A 1 96 ? -12.992 14.750 10.516 1.00 94.88 96 LEU A O 1
ATOM 735 N N . THR A 1 97 ? -13.850 14.435 8.471 1.00 94.75 97 THR A N 1
ATOM 736 C CA . THR A 1 97 ? -13.269 15.662 7.914 1.00 94.75 97 THR A CA 1
ATOM 737 C C . THR A 1 97 ? -13.777 16.900 8.640 1.00 94.75 97 THR A C 1
ATOM 739 O O . THR A 1 97 ? -12.975 17.759 9.009 1.00 94.75 97 THR A O 1
ATOM 742 N N . GLN A 1 98 ? -15.081 16.984 8.908 1.00 95.69 98 GLN A N 1
ATOM 743 C CA . GLN A 1 98 ? -15.679 18.083 9.662 1.00 95.69 98 GLN A CA 1
ATOM 744 C C . GLN A 1 98 ? -15.050 18.197 11.055 1.00 95.69 98 GLN A C 1
ATOM 746 O O . GLN A 1 98 ? -14.621 19.284 11.452 1.00 95.69 98 GLN A O 1
ATOM 751 N N . THR A 1 99 ? -14.912 17.074 11.762 1.00 93.62 99 THR A N 1
ATOM 752 C CA . THR A 1 99 ? -14.306 17.025 13.098 1.00 93.62 99 THR A CA 1
ATOM 753 C C . THR A 1 99 ? -12.844 17.473 13.073 1.00 93.62 99 THR A C 1
ATOM 755 O O . THR A 1 99 ? -12.417 18.296 13.891 1.00 93.62 99 THR A O 1
ATOM 758 N N . LYS A 1 100 ? -12.055 16.974 12.116 1.00 91.75 100 LYS A N 1
ATOM 759 C CA . LYS A 1 100 ? -10.623 17.291 12.007 1.00 91.75 100 LYS A CA 1
ATOM 760 C C . LYS A 1 100 ? -10.366 18.723 11.545 1.00 91.75 100 LYS A C 1
ATOM 762 O O . LYS A 1 100 ? -9.425 19.354 12.017 1.00 91.75 100 LYS A O 1
ATOM 767 N N . VAL A 1 101 ? -11.209 19.267 10.669 1.00 93.31 101 VAL A N 1
ATOM 768 C CA . VAL A 1 101 ? -11.143 20.674 10.245 1.00 93.31 101 VAL A CA 1
ATOM 769 C C . VAL A 1 101 ? -11.509 21.608 11.398 1.00 93.31 101 VAL A C 1
ATOM 771 O O . VAL A 1 101 ? -10.808 22.595 11.606 1.00 93.31 101 VAL A O 1
ATOM 774 N N . ALA A 1 102 ? -12.553 21.296 12.172 1.00 93.00 102 ALA A N 1
ATOM 775 C CA . ALA A 1 102 ? -12.981 22.117 13.308 1.00 93.00 102 ALA A CA 1
ATOM 776 C C . ALA A 1 102 ? -11.937 22.170 14.439 1.00 93.00 102 ALA A C 1
ATOM 778 O O . ALA A 1 102 ? -11.828 23.171 15.143 1.00 93.00 102 ALA A O 1
ATOM 779 N N . THR A 1 103 ? -11.153 21.102 14.601 1.00 90.00 103 THR A N 1
ATOM 780 C CA . THR A 1 103 ? -10.109 20.988 15.634 1.00 90.00 103 THR A CA 1
ATOM 781 C C . THR A 1 103 ? -8.709 21.379 15.141 1.00 90.00 103 THR A C 1
ATOM 783 O O . THR A 1 103 ? -7.764 21.445 15.934 1.00 90.00 103 THR A O 1
ATOM 786 N N . ALA A 1 104 ? -8.548 21.674 13.846 1.00 88.88 104 ALA A N 1
ATOM 787 C CA . ALA A 1 104 ? -7.264 22.029 13.256 1.00 88.88 104 ALA A CA 1
ATOM 788 C C . ALA A 1 104 ? -6.764 23.392 13.758 1.00 88.88 104 ALA A C 1
ATOM 790 O O . ALA A 1 104 ? -7.354 24.437 13.496 1.00 88.88 104 ALA A O 1
ATOM 791 N N . ARG A 1 105 ? -5.595 23.396 14.410 1.00 87.31 105 ARG A N 1
ATOM 792 C CA . ARG A 1 105 ? -4.939 24.627 14.895 1.00 87.31 105 ARG A CA 1
ATOM 793 C C . ARG A 1 105 ? -4.325 25.481 13.783 1.00 87.31 105 ARG A C 1
ATOM 795 O O . ARG A 1 105 ? -4.077 26.664 13.992 1.00 87.31 105 ARG A O 1
ATOM 802 N N . HIS A 1 106 ? -4.061 24.891 12.616 1.00 89.81 106 HIS A N 1
ATOM 803 C CA . HIS A 1 106 ? -3.447 25.577 11.482 1.00 89.81 106 HIS A CA 1
ATOM 804 C C . HIS A 1 106 ? -4.214 25.328 10.174 1.00 89.81 106 HIS A C 1
ATOM 806 O O . HIS A 1 106 ? -4.606 24.186 9.913 1.00 89.81 106 HIS A O 1
ATOM 812 N N . PRO A 1 107 ? -4.343 26.344 9.292 1.00 90.94 107 PRO A N 1
ATOM 813 C CA . PRO A 1 107 ? -5.050 26.209 8.015 1.00 90.94 107 PRO A CA 1
ATOM 814 C C . PRO A 1 107 ? -4.512 25.096 7.109 1.00 90.94 107 PRO A C 1
ATOM 816 O O . PRO A 1 107 ? -5.288 24.448 6.412 1.00 90.94 107 PRO A O 1
ATOM 819 N N . HIS A 1 108 ? -3.200 24.837 7.135 1.00 88.44 108 HIS A N 1
ATOM 820 C CA . HIS A 1 108 ? -2.598 23.781 6.317 1.00 88.44 108 HIS A CA 1
ATOM 821 C C . HIS A 1 108 ? -3.072 22.377 6.730 1.00 88.44 108 HIS A C 1
ATOM 823 O O . HIS A 1 108 ? -3.301 21.543 5.859 1.00 88.44 108 HIS A O 1
ATOM 829 N N . ILE A 1 109 ? -3.298 22.128 8.028 1.00 86.44 109 ILE A N 1
ATOM 830 C CA . ILE A 1 109 ? -3.848 20.855 8.520 1.00 86.44 109 ILE A CA 1
ATOM 831 C C . ILE A 1 109 ? -5.308 20.709 8.089 1.00 86.44 109 ILE A C 1
ATOM 833 O O . ILE A 1 109 ? -5.692 19.660 7.581 1.00 86.44 109 ILE A O 1
ATOM 837 N N . ALA A 1 110 ? -6.114 21.767 8.217 1.00 90.81 110 ALA A N 1
ATOM 838 C CA . ALA A 1 110 ? -7.492 21.753 7.725 1.00 90.81 110 ALA A CA 1
ATOM 839 C C . ALA A 1 110 ? -7.555 21.465 6.213 1.00 90.81 110 ALA A C 1
ATOM 841 O O . ALA A 1 110 ? -8.373 20.665 5.765 1.00 90.81 110 ALA A O 1
ATOM 842 N N . ASN A 1 111 ? -6.664 22.076 5.425 1.00 91.00 111 ASN A N 1
ATOM 843 C CA . ASN A 1 111 ? -6.579 21.827 3.987 1.00 91.00 111 ASN A CA 1
ATOM 844 C C . ASN A 1 111 ? -6.133 20.399 3.663 1.00 91.00 111 ASN A C 1
ATOM 846 O O . ASN A 1 111 ? -6.714 19.796 2.769 1.00 91.00 111 ASN A O 1
ATOM 850 N N . MET A 1 112 ? -5.179 19.829 4.406 1.00 88.44 112 MET A N 1
ATOM 851 C CA . MET A 1 112 ? -4.794 18.422 4.253 1.00 88.44 112 MET A CA 1
ATOM 852 C C . MET A 1 112 ? -6.013 17.496 4.380 1.00 88.44 112 MET A C 1
ATOM 854 O O . MET A 1 112 ? -6.208 16.638 3.521 1.00 88.44 112 MET A O 1
ATOM 858 N N . TRP A 1 113 ? -6.859 17.693 5.397 1.00 91.12 113 TRP A N 1
ATOM 859 C CA . TRP A 1 113 ? -8.071 16.887 5.594 1.00 91.12 113 TRP A CA 1
ATOM 860 C C . TRP A 1 113 ? -9.106 17.073 4.481 1.00 91.12 113 TRP A C 1
ATOM 862 O O . TRP A 1 113 ? -9.649 16.085 3.996 1.00 91.12 113 TRP A O 1
ATOM 872 N N . ARG A 1 114 ? -9.316 18.304 3.996 1.00 93.56 114 ARG A N 1
ATOM 873 C CA . ARG A 1 114 ? -10.171 18.552 2.817 1.00 93.56 114 ARG A CA 1
ATOM 874 C C . ARG A 1 114 ? -9.645 17.847 1.566 1.00 93.56 114 ARG A C 1
ATOM 876 O O . ARG A 1 114 ? -10.426 17.288 0.805 1.00 93.56 114 ARG A O 1
ATOM 883 N N . THR A 1 115 ? -8.329 17.827 1.366 1.00 91.00 115 THR A N 1
ATOM 884 C CA . THR A 1 115 ? -7.709 17.090 0.259 1.00 91.00 115 THR A CA 1
ATOM 885 C C . THR A 1 115 ? -7.895 15.580 0.418 1.00 91.00 115 THR A C 1
ATOM 887 O O . THR A 1 115 ? -8.211 14.911 -0.560 1.00 91.00 115 THR A O 1
ATOM 890 N N . VAL A 1 116 ? -7.737 15.030 1.632 1.00 88.88 116 VAL A N 1
ATOM 891 C CA . VAL A 1 116 ? -8.027 13.607 1.913 1.00 88.88 116 VAL A CA 1
ATOM 892 C C . VAL A 1 116 ? -9.481 13.274 1.560 1.00 88.88 116 VAL A C 1
ATOM 894 O O . VAL A 1 116 ? -9.708 12.299 0.850 1.00 88.88 116 VAL A O 1
ATOM 897 N N . GLN A 1 117 ? -10.442 14.102 1.980 1.00 94.25 117 GLN A N 1
ATOM 898 C CA . GLN A 1 117 ? -11.864 13.936 1.662 1.00 94.25 117 GLN A CA 1
ATOM 899 C C . GLN A 1 117 ? -12.136 13.944 0.155 1.00 94.25 117 GLN A C 1
ATOM 901 O O . GLN A 1 117 ? -12.788 13.037 -0.356 1.00 94.25 117 GLN A O 1
ATOM 906 N N . ALA A 1 118 ? -11.640 14.960 -0.557 1.00 92.25 118 ALA A N 1
ATOM 907 C CA . ALA A 1 118 ? -11.881 15.111 -1.990 1.00 92.25 118 ALA A CA 1
ATOM 908 C C . ALA A 1 118 ? -11.411 13.877 -2.775 1.00 92.25 118 ALA A C 1
ATOM 910 O O . ALA A 1 118 ? -12.137 13.358 -3.619 1.00 92.25 118 ALA A O 1
ATOM 911 N N . ILE A 1 119 ? -10.227 13.365 -2.433 1.00 88.06 119 ILE A N 1
ATOM 912 C CA . ILE A 1 119 ? -9.655 12.171 -3.064 1.00 88.06 119 ILE A CA 1
ATOM 913 C C . ILE A 1 119 ? -10.452 10.919 -2.703 1.00 88.06 119 ILE A C 1
ATOM 915 O O . ILE A 1 119 ? -10.707 10.083 -3.567 1.00 88.06 119 ILE A O 1
ATOM 919 N N . ALA A 1 120 ? -10.865 10.784 -1.442 1.00 91.81 120 ALA A N 1
ATOM 920 C CA . ALA A 1 120 ? -11.671 9.650 -1.012 1.00 91.81 120 ALA A CA 1
ATOM 921 C C . ALA A 1 120 ? -12.996 9.580 -1.791 1.00 91.81 120 ALA A C 1
ATOM 923 O O . ALA A 1 120 ? -13.382 8.505 -2.249 1.00 91.81 120 ALA A O 1
ATOM 924 N N . PHE A 1 121 ? -13.651 10.721 -2.030 1.00 93.88 121 PHE A N 1
ATOM 925 C CA . PHE A 1 121 ? -14.863 10.783 -2.854 1.00 93.88 121 PHE A CA 1
ATOM 926 C C . PHE A 1 121 ? -14.614 10.486 -4.329 1.00 93.88 121 PHE A C 1
ATOM 928 O O . PHE A 1 121 ? -15.389 9.742 -4.931 1.00 93.88 121 PHE A O 1
ATOM 935 N N . GLU A 1 122 ? -13.517 10.983 -4.900 1.00 90.75 122 GLU A N 1
ATOM 936 C CA . GLU A 1 122 ? -13.118 10.619 -6.262 1.00 90.75 122 GLU A CA 1
ATOM 937 C C . GLU A 1 122 ? -12.975 9.091 -6.403 1.00 90.75 122 GLU A C 1
ATOM 939 O O . GLU A 1 122 ? -13.511 8.478 -7.331 1.00 90.75 122 GLU A O 1
ATOM 944 N N . ARG A 1 123 ? -12.331 8.443 -5.428 1.00 89.00 123 ARG A N 1
ATOM 945 C CA . ARG A 1 123 ? -12.126 6.989 -5.422 1.00 89.00 123 ARG A CA 1
ATOM 946 C C . ARG A 1 123 ? -13.395 6.188 -5.152 1.00 89.00 123 ARG A C 1
ATOM 948 O O . ARG A 1 123 ? -13.572 5.138 -5.774 1.00 89.00 123 ARG A O 1
ATOM 955 N N . LEU A 1 124 ? -14.287 6.671 -4.282 1.00 91.62 124 LEU A N 1
ATOM 956 C CA . LEU A 1 124 ? -15.605 6.061 -4.058 1.00 91.62 124 LEU A CA 1
ATOM 957 C C . LEU A 1 124 ? -16.450 6.081 -5.335 1.00 91.62 124 LEU A C 1
ATOM 959 O O . LEU A 1 124 ? -17.123 5.098 -5.625 1.00 91.62 124 LEU A O 1
ATOM 963 N N . SER A 1 125 ? -16.349 7.148 -6.137 1.00 88.38 125 SER A N 1
ATOM 964 C CA . SER A 1 125 ? -17.026 7.245 -7.440 1.00 88.38 125 SER A CA 1
ATOM 965 C C . SER A 1 125 ? -16.426 6.364 -8.546 1.00 88.38 125 SER A C 1
ATOM 967 O O . SER A 1 125 ? -16.977 6.299 -9.642 1.00 88.38 125 SER A O 1
ATOM 969 N N . GLY A 1 126 ? -15.321 5.663 -8.267 1.00 83.38 126 GLY A N 1
ATOM 970 C CA . GLY A 1 126 ? -14.714 4.699 -9.184 1.00 83.38 126 GLY A CA 1
ATOM 971 C C . GLY A 1 126 ? -13.370 5.115 -9.777 1.00 83.38 126 GLY A C 1
ATOM 972 O O . GLY A 1 126 ? -12.796 4.323 -10.521 1.00 83.38 126 GLY A O 1
ATOM 973 N N . SER A 1 127 ? -12.828 6.295 -9.445 1.00 82.31 127 SER A N 1
ATOM 974 C CA . SER A 1 127 ? -11.479 6.666 -9.894 1.00 82.31 127 SER A CA 1
ATOM 975 C C . SER A 1 127 ? -10.434 5.699 -9.337 1.00 82.31 127 SER A C 1
ATOM 977 O O . SER A 1 127 ? -10.433 5.365 -8.151 1.00 82.31 127 SER A O 1
ATOM 979 N N . THR A 1 128 ? -9.536 5.251 -10.211 1.00 72.94 128 THR A N 1
ATOM 980 C CA . THR A 1 128 ? -8.410 4.364 -9.886 1.00 72.94 128 THR A CA 1
ATOM 981 C C . THR A 1 128 ? -7.066 5.085 -9.989 1.00 72.94 128 THR A C 1
ATOM 983 O O . THR A 1 128 ? -6.016 4.448 -9.913 1.00 72.94 128 THR A O 1
ATOM 986 N N . THR A 1 129 ? -7.078 6.405 -10.196 1.00 65.81 129 THR A N 1
ATOM 987 C CA . THR A 1 129 ? -5.859 7.198 -10.378 1.00 65.81 129 THR A CA 1
ATOM 988 C C . THR A 1 129 ? -5.137 7.362 -9.032 1.00 65.81 129 THR A C 1
ATOM 990 O O . THR A 1 129 ? -5.739 7.856 -8.074 1.00 65.81 129 THR A O 1
ATOM 993 N N . PRO A 1 130 ? -3.856 6.967 -8.907 1.00 60.72 130 PRO A N 1
ATOM 994 C CA . PRO A 1 130 ? -3.109 7.148 -7.665 1.00 60.72 130 PRO A CA 1
ATOM 995 C C . PRO A 1 130 ? -2.895 8.632 -7.321 1.00 60.72 130 PRO A C 1
ATOM 997 O O . PRO A 1 130 ? -2.679 9.462 -8.199 1.00 60.72 130 PRO A O 1
ATOM 1000 N N . ARG A 1 131 ? -2.887 8.946 -6.018 1.00 57.03 131 ARG A N 1
ATOM 1001 C CA . ARG A 1 131 ? -2.819 10.309 -5.442 1.00 57.03 131 ARG A CA 1
ATOM 1002 C C . ARG A 1 131 ? -1.542 11.093 -5.776 1.00 57.03 131 ARG A C 1
ATOM 1004 O O . ARG A 1 131 ? -1.619 12.289 -6.015 1.00 57.03 131 ARG A O 1
ATOM 1011 N N . ASP A 1 132 ? -0.397 10.414 -5.776 1.00 53.00 132 ASP A N 1
ATOM 1012 C CA . ASP A 1 132 ? 0.942 11.022 -5.895 1.00 53.00 132 ASP A CA 1
ATOM 1013 C C . ASP A 1 132 ? 1.853 10.274 -6.880 1.00 53.00 132 ASP A C 1
ATOM 1015 O O . ASP A 1 132 ? 3.037 10.579 -7.022 1.00 53.00 132 ASP A O 1
ATOM 1019 N N . TYR A 1 133 ? 1.312 9.272 -7.571 1.00 56.81 133 TYR A N 1
ATOM 1020 C CA . TYR A 1 133 ? 2.100 8.359 -8.385 1.00 56.81 133 TYR A CA 1
ATOM 1021 C C . TYR A 1 133 ? 1.623 8.429 -9.817 1.00 56.81 133 TYR A C 1
ATOM 1023 O O . TYR A 1 133 ? 0.468 8.130 -10.125 1.00 56.81 133 TYR A O 1
ATOM 1031 N N . ARG A 1 134 ? 2.541 8.838 -10.698 1.00 62.59 134 ARG A N 1
ATOM 1032 C CA . ARG A 1 134 ? 2.305 8.830 -12.140 1.00 62.59 134 ARG A CA 1
ATOM 1033 C C . ARG A 1 134 ? 1.772 7.444 -12.540 1.00 62.59 134 ARG A C 1
ATOM 1035 O O . ARG A 1 134 ? 2.194 6.436 -11.952 1.00 62.59 134 ARG A O 1
ATOM 1042 N N . PRO A 1 135 ? 0.838 7.373 -13.503 1.00 65.44 135 PRO A N 1
ATOM 1043 C CA . PRO A 1 135 ? 0.444 6.101 -14.084 1.00 65.44 135 PRO A CA 1
ATOM 1044 C C . PRO A 1 135 ? 1.703 5.330 -14.475 1.00 65.44 135 PRO A C 1
ATOM 1046 O O . PRO A 1 135 ? 2.580 5.885 -15.141 1.00 65.44 135 PRO A O 1
ATOM 1049 N N . VAL A 1 136 ? 1.817 4.084 -14.020 1.00 74.19 136 VAL A N 1
ATOM 1050 C CA . VAL A 1 136 ? 2.897 3.217 -14.478 1.00 74.19 136 VAL A CA 1
ATOM 1051 C C . VAL A 1 136 ? 2.664 2.961 -15.959 1.00 74.19 136 VAL A C 1
ATOM 1053 O O . VAL A 1 136 ? 1.573 2.566 -16.369 1.00 74.19 136 VAL A O 1
ATOM 1056 N N . LYS A 1 137 ? 3.680 3.253 -16.768 1.00 82.44 137 LYS A N 1
ATOM 1057 C CA . LYS A 1 137 ? 3.624 3.117 -18.218 1.00 82.44 137 LYS A CA 1
ATOM 1058 C C . LYS A 1 137 ? 4.670 2.103 -18.645 1.00 82.44 137 LYS A C 1
ATOM 1060 O O . LYS A 1 137 ? 5.849 2.282 -18.364 1.00 82.44 137 LYS A O 1
ATOM 1065 N N . VAL A 1 138 ? 4.231 1.070 -19.358 1.00 90.38 138 VAL A N 1
ATOM 1066 C CA . VAL A 1 138 ? 5.147 0.167 -20.055 1.00 90.38 138 VAL A CA 1
ATOM 1067 C C . VAL A 1 138 ? 5.878 0.978 -21.126 1.00 90.38 138 VAL A C 1
ATOM 1069 O O . VAL A 1 138 ? 5.247 1.566 -22.007 1.00 90.38 138 VAL A O 1
ATOM 1072 N N . ASN A 1 139 ? 7.200 1.050 -21.014 1.00 92.31 139 ASN A N 1
ATOM 1073 C CA . ASN A 1 139 ? 8.074 1.824 -21.880 1.00 92.31 139 ASN A CA 1
ATOM 1074 C C . ASN A 1 139 ? 8.981 0.888 -22.685 1.00 92.31 139 ASN A C 1
ATOM 1076 O O . ASN A 1 139 ? 9.902 0.279 -22.147 1.00 92.31 139 ASN A O 1
ATOM 1080 N N . THR A 1 140 ? 8.725 0.774 -23.985 1.00 92.75 140 THR A N 1
ATOM 1081 C CA . THR A 1 140 ? 9.506 -0.076 -24.897 1.00 92.75 140 THR A CA 1
ATOM 1082 C C . THR A 1 140 ? 10.673 0.655 -25.559 1.00 92.75 140 THR A C 1
ATOM 1084 O O . THR A 1 140 ? 11.533 0.006 -26.143 1.00 92.75 140 THR A O 1
ATOM 1087 N N . GLU A 1 141 ? 10.715 1.986 -25.470 1.00 93.31 141 GLU A N 1
ATOM 1088 C CA . GLU A 1 141 ? 11.707 2.846 -26.141 1.00 93.31 141 GLU A CA 1
ATOM 1089 C C . GLU A 1 141 ? 12.595 3.612 -25.148 1.00 93.31 141 GLU A C 1
ATOM 1091 O O . GLU A 1 141 ? 13.368 4.484 -25.537 1.00 93.31 141 GLU A O 1
ATOM 1096 N N . GLY A 1 142 ? 12.473 3.311 -23.854 1.00 92.12 142 GLY A N 1
ATOM 1097 C CA . GLY A 1 142 ? 13.284 3.934 -22.817 1.00 92.12 142 GLY A CA 1
ATOM 1098 C C . GLY A 1 142 ? 14.774 3.599 -22.948 1.00 92.12 142 GLY A C 1
ATOM 1099 O O . GLY A 1 142 ? 15.130 2.588 -23.561 1.00 92.12 142 GLY A O 1
ATOM 1100 N N . PRO A 1 143 ? 15.651 4.425 -22.353 1.00 94.56 143 PRO A N 1
ATOM 1101 C CA . PRO A 1 143 ? 17.068 4.110 -22.229 1.00 94.56 143 PRO A CA 1
ATOM 1102 C C . PRO A 1 143 ? 17.284 2.799 -21.465 1.00 94.56 143 PRO A C 1
ATOM 1104 O O . PRO A 1 143 ? 16.461 2.385 -20.640 1.00 94.56 143 PRO A O 1
ATOM 1107 N N . ASP A 1 144 ? 18.412 2.150 -21.733 1.00 94.56 144 ASP A N 1
ATOM 1108 C CA . ASP A 1 144 ? 18.869 1.033 -20.917 1.00 94.56 144 ASP A CA 1
ATOM 1109 C C . ASP A 1 144 ? 19.273 1.497 -19.496 1.00 94.56 144 ASP A C 1
ATOM 1111 O O . ASP A 1 144 ? 19.556 2.683 -19.272 1.00 94.56 144 ASP A O 1
ATOM 1115 N N . PRO A 1 145 ? 19.284 0.578 -18.513 1.00 92.38 145 PRO A N 1
ATOM 1116 C CA . PRO A 1 145 ? 19.647 0.890 -17.134 1.00 92.38 145 PRO A CA 1
ATOM 1117 C C . PRO A 1 145 ? 21.038 1.517 -16.982 1.00 92.38 145 PRO A C 1
ATOM 1119 O O . PRO A 1 145 ? 21.191 2.438 -16.182 1.00 92.38 145 PRO A O 1
ATOM 1122 N N . ASP A 1 146 ? 22.032 1.083 -17.761 1.00 92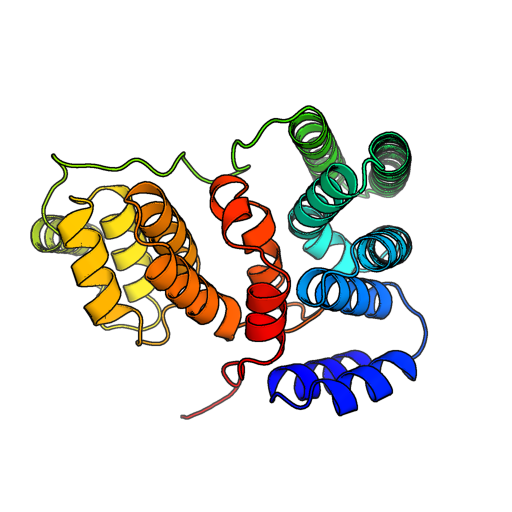.00 146 ASP A N 1
ATOM 1123 C CA . ASP A 1 146 ? 23.404 1.600 -17.671 1.00 92.00 146 ASP A CA 1
ATOM 1124 C C . ASP A 1 146 ? 23.480 3.076 -18.073 1.00 92.00 146 ASP A C 1
ATOM 1126 O O . ASP A 1 146 ? 24.137 3.875 -17.399 1.00 92.00 146 ASP A O 1
ATOM 1130 N N . THR A 1 147 ? 22.750 3.460 -19.120 1.00 92.88 147 THR A N 1
ATOM 1131 C CA . THR A 1 147 ? 22.603 4.851 -19.558 1.00 92.88 147 THR A CA 1
ATOM 1132 C C . THR A 1 147 ? 21.981 5.706 -18.454 1.00 92.88 147 THR A C 1
ATOM 1134 O O . THR A 1 147 ? 22.510 6.767 -18.114 1.00 92.88 147 THR A O 1
ATOM 1137 N N . LEU A 1 148 ? 20.905 5.226 -17.822 1.00 91.56 148 LEU A N 1
ATOM 1138 C CA . LEU A 1 148 ? 20.265 5.940 -16.713 1.00 91.56 148 LEU A CA 1
ATOM 1139 C C . LEU A 1 148 ? 21.180 6.064 -15.493 1.00 91.56 148 LEU A C 1
ATOM 1141 O O . LEU A 1 148 ? 21.258 7.132 -14.885 1.00 91.56 148 LEU A O 1
ATOM 1145 N N . ILE A 1 149 ? 21.901 4.999 -15.139 1.00 89.75 149 ILE A N 1
ATOM 1146 C CA . ILE A 1 149 ? 22.864 5.009 -14.032 1.00 89.75 149 ILE A CA 1
ATOM 1147 C C . ILE A 1 149 ? 23.998 5.997 -14.324 1.00 89.75 149 ILE A C 1
ATOM 1149 O O . ILE A 1 149 ? 24.402 6.744 -13.428 1.00 89.75 149 ILE A O 1
ATOM 1153 N N . ALA A 1 150 ? 24.507 6.040 -15.558 1.00 89.31 150 ALA A N 1
ATOM 1154 C CA . ALA A 1 150 ? 25.536 6.990 -15.966 1.00 89.31 150 ALA A CA 1
ATOM 1155 C C . ALA A 1 150 ? 25.047 8.443 -15.826 1.00 89.31 150 ALA A C 1
ATOM 1157 O O . ALA A 1 150 ? 25.719 9.258 -15.185 1.00 89.31 150 ALA A O 1
ATOM 1158 N N . ASP A 1 151 ? 23.846 8.750 -16.321 1.00 88.75 151 ASP A N 1
ATOM 1159 C CA . ASP A 1 151 ? 23.227 10.076 -16.202 1.00 88.75 151 ASP A CA 1
ATOM 1160 C C . ASP A 1 151 ? 22.966 10.476 -14.743 1.00 88.75 151 ASP A C 1
ATOM 1162 O O . ASP A 1 151 ? 23.143 11.636 -14.345 1.00 88.75 151 ASP A O 1
ATOM 1166 N N . LEU A 1 152 ? 22.563 9.518 -13.905 1.00 86.75 152 LEU A N 1
ATOM 1167 C CA . LEU A 1 152 ? 22.397 9.737 -12.471 1.00 86.75 152 LEU A CA 1
ATOM 1168 C C . LEU A 1 152 ? 23.726 10.022 -11.784 1.00 86.75 152 LEU A C 1
ATOM 1170 O O . LEU A 1 152 ? 23.793 10.962 -10.997 1.00 86.75 152 LEU A O 1
ATOM 1174 N N . LYS A 1 153 ? 24.797 9.299 -12.122 1.00 86.00 153 LYS A N 1
ATOM 1175 C CA . LYS A 1 153 ? 26.140 9.531 -11.566 1.00 86.00 153 LYS A CA 1
ATOM 1176 C C . LYS A 1 153 ? 26.724 10.886 -11.966 1.00 86.00 153 LYS A C 1
ATOM 1178 O O . LYS A 1 153 ? 27.466 11.478 -11.180 1.00 86.00 153 LYS A O 1
ATOM 1183 N N . ILE A 1 154 ? 26.368 11.416 -13.139 1.00 85.94 154 ILE A N 1
ATOM 1184 C CA . ILE A 1 154 ? 26.743 12.782 -13.544 1.00 85.94 154 ILE A CA 1
ATOM 1185 C C . ILE A 1 154 ? 26.094 13.816 -12.614 1.00 85.94 154 ILE A C 1
ATOM 1187 O O . ILE A 1 154 ? 26.768 14.746 -12.163 1.00 85.94 154 ILE A O 1
ATOM 1191 N N . ARG A 1 155 ? 24.804 13.647 -12.297 1.00 82.88 155 ARG A N 1
ATOM 1192 C CA . ARG A 1 155 ? 24.036 14.572 -11.441 1.00 82.88 155 ARG A CA 1
ATOM 1193 C C . ARG A 1 155 ? 24.319 14.384 -9.948 1.00 82.88 155 ARG A C 1
ATOM 1195 O O . ARG A 1 155 ? 24.349 15.356 -9.198 1.00 82.88 155 ARG A O 1
ATOM 1202 N N . TYR A 1 156 ? 24.569 13.147 -9.531 1.00 81.62 156 TYR A N 1
ATOM 1203 C CA . TYR A 1 156 ? 24.716 12.722 -8.144 1.00 81.62 156 TYR A CA 1
ATOM 1204 C C . TYR A 1 156 ? 25.821 11.665 -8.035 1.00 81.62 156 TYR A C 1
ATOM 1206 O O . TYR A 1 156 ? 25.578 10.460 -8.035 1.00 81.62 156 TYR A O 1
ATOM 1214 N N . ARG A 1 157 ? 27.070 12.122 -7.899 1.00 74.38 157 ARG A N 1
ATOM 1215 C CA . ARG A 1 157 ? 28.269 11.258 -7.914 1.00 74.38 157 ARG A CA 1
ATOM 1216 C C . ARG A 1 157 ? 28.308 10.145 -6.856 1.00 74.38 157 ARG A C 1
ATOM 1218 O O . ARG A 1 157 ? 29.144 9.259 -6.971 1.00 74.38 157 ARG A O 1
ATOM 1225 N N . HIS A 1 158 ? 27.469 10.218 -5.823 1.00 79.94 158 HIS A N 1
ATOM 1226 C CA . HIS A 1 158 ? 27.446 9.281 -4.695 1.00 79.94 158 HIS A CA 1
ATOM 1227 C C . HIS A 1 158 ? 26.372 8.190 -4.813 1.00 79.94 158 HIS A C 1
ATOM 1229 O O . HIS A 1 158 ? 26.301 7.345 -3.930 1.00 79.94 158 HIS A O 1
ATOM 1235 N N . LEU A 1 159 ? 25.526 8.209 -5.851 1.00 80.44 159 LEU A N 1
ATOM 1236 C CA . LEU A 1 159 ? 24.499 7.180 -6.014 1.00 80.44 159 LEU A CA 1
ATOM 1237 C C . LEU A 1 159 ? 25.127 5.865 -6.493 1.00 80.44 159 LEU A C 1
ATOM 1239 O O . LEU A 1 159 ? 25.785 5.823 -7.539 1.00 80.44 159 LEU A O 1
ATOM 1243 N N . ASP A 1 160 ? 24.876 4.792 -5.745 1.00 80.44 160 ASP A N 1
ATOM 1244 C CA . ASP A 1 160 ? 25.264 3.427 -6.090 1.00 80.44 160 ASP A CA 1
ATOM 1245 C C . ASP A 1 160 ? 24.036 2.516 -6.007 1.00 80.44 160 ASP A C 1
ATOM 1247 O O . ASP A 1 160 ? 23.330 2.482 -5.003 1.00 80.44 160 ASP A O 1
ATOM 1251 N N . ILE A 1 161 ? 23.782 1.760 -7.074 1.00 82.56 161 ILE A N 1
ATOM 1252 C CA . ILE A 1 161 ? 22.675 0.801 -7.127 1.00 82.56 161 ILE A CA 1
ATOM 1253 C C . ILE A 1 161 ? 22.827 -0.324 -6.092 1.00 82.56 161 ILE A C 1
ATOM 1255 O O . ILE A 1 161 ? 21.837 -0.902 -5.655 1.00 82.56 161 ILE A O 1
ATOM 1259 N N . ASN A 1 162 ? 24.063 -0.619 -5.683 1.00 82.62 162 ASN A N 1
ATOM 1260 C CA . ASN A 1 162 ? 24.366 -1.652 -4.695 1.00 82.62 162 ASN A CA 1
ATOM 1261 C C . ASN A 1 162 ? 24.293 -1.140 -3.253 1.00 82.62 162 ASN A C 1
ATOM 1263 O O . ASN A 1 162 ? 24.350 -1.937 -2.314 1.00 82.62 162 ASN A O 1
ATOM 1267 N N . ASP A 1 163 ? 24.191 0.175 -3.064 1.00 82.62 163 ASP A N 1
ATOM 1268 C CA . ASP A 1 163 ? 24.054 0.767 -1.745 1.00 82.62 163 ASP A CA 1
ATOM 1269 C C . ASP A 1 163 ? 22.595 0.726 -1.274 1.00 82.62 163 ASP A C 1
ATOM 1271 O O . ASP A 1 163 ? 21.642 0.893 -2.035 1.00 82.62 163 ASP A O 1
ATOM 1275 N N . ARG A 1 164 ? 22.412 0.515 0.028 1.00 72.88 164 ARG A N 1
ATOM 1276 C CA . ARG A 1 164 ? 21.094 0.321 0.630 1.00 72.88 164 ARG A CA 1
ATOM 1277 C C . ARG A 1 164 ? 20.220 1.573 0.546 1.00 72.88 164 ARG A C 1
ATOM 1279 O O . ARG A 1 164 ? 19.012 1.469 0.324 1.00 72.88 164 ARG A O 1
ATOM 1286 N N . GLU A 1 165 ? 20.811 2.734 0.810 1.00 72.69 165 GLU A N 1
ATOM 1287 C CA . GLU A 1 165 ? 20.083 3.997 0.924 1.00 72.69 165 GLU A CA 1
ATOM 1288 C C . GLU A 1 165 ? 19.828 4.602 -0.455 1.00 72.69 165 GLU A C 1
ATOM 1290 O O . GLU A 1 165 ? 18.721 5.059 -0.749 1.00 72.69 165 GLU A O 1
ATOM 1295 N N . THR A 1 166 ? 20.837 4.560 -1.322 1.00 82.00 166 THR A N 1
ATOM 1296 C CA . THR A 1 166 ? 20.795 5.187 -2.644 1.00 82.00 166 THR A CA 1
ATOM 1297 C C . THR A 1 166 ? 20.307 4.250 -3.746 1.00 82.00 166 THR A C 1
ATOM 1299 O O . THR A 1 166 ? 19.692 4.725 -4.704 1.00 82.00 166 THR A O 1
ATOM 1302 N N . GLY A 1 167 ? 20.444 2.931 -3.588 1.00 84.25 167 GLY A N 1
ATOM 1303 C CA . GLY A 1 167 ? 20.002 1.947 -4.578 1.00 84.25 167 GLY A CA 1
ATOM 1304 C C . GLY A 1 167 ? 18.497 1.973 -4.838 1.00 84.25 167 GLY A C 1
ATOM 1305 O O . GLY A 1 167 ? 18.060 1.783 -5.970 1.00 84.25 167 GLY A O 1
ATOM 1306 N N . GLY A 1 168 ? 17.690 2.331 -3.834 1.00 84.38 168 GLY A N 1
ATOM 1307 C CA . GLY A 1 168 ? 16.249 2.531 -4.020 1.00 84.38 168 GLY A CA 1
ATOM 1308 C C . GLY A 1 168 ? 15.882 3.706 -4.906 1.00 84.38 168 GLY A C 1
ATOM 1309 O O . GLY A 1 168 ? 14.936 3.608 -5.685 1.00 84.38 168 GLY A O 1
ATOM 1310 N N . LEU A 1 169 ? 16.646 4.795 -4.822 1.00 84.31 169 LEU A N 1
ATOM 1311 C CA . LEU A 1 169 ? 16.459 5.957 -5.686 1.00 84.31 169 LEU A CA 1
ATOM 1312 C C . LEU A 1 169 ? 16.854 5.616 -7.124 1.00 84.31 169 LEU A C 1
ATOM 1314 O O . LEU A 1 169 ? 16.109 5.921 -8.051 1.00 84.31 169 LEU A O 1
ATOM 1318 N N . VAL A 1 170 ? 17.981 4.917 -7.291 1.00 89.00 170 VAL A N 1
ATOM 1319 C CA . VAL A 1 170 ? 18.457 4.466 -8.604 1.00 89.00 170 VAL A CA 1
ATOM 1320 C C . VAL A 1 170 ? 17.442 3.526 -9.259 1.00 89.00 170 VAL A C 1
ATOM 1322 O O . VAL A 1 170 ? 17.043 3.762 -10.397 1.00 89.00 170 VAL A O 1
ATOM 1325 N N . LEU A 1 171 ? 16.956 2.509 -8.538 1.00 90.56 171 LEU A N 1
ATOM 1326 C CA . LEU A 1 171 ? 15.938 1.597 -9.066 1.00 90.56 171 LEU A CA 1
ATOM 1327 C C . LEU A 1 171 ? 14.624 2.307 -9.399 1.00 90.56 171 LEU A C 1
ATOM 1329 O O . LEU A 1 171 ? 14.004 1.975 -10.404 1.00 90.56 171 LEU A O 1
ATOM 1333 N N . ALA A 1 172 ? 14.192 3.275 -8.588 1.00 88.69 172 ALA A N 1
ATOM 1334 C CA . ALA A 1 172 ? 12.972 4.027 -8.870 1.00 88.69 172 ALA A CA 1
ATOM 1335 C C . ALA A 1 172 ? 13.079 4.814 -10.188 1.00 88.69 172 ALA A C 1
ATOM 1337 O O . ALA A 1 172 ? 12.130 4.829 -10.970 1.00 88.69 172 ALA A O 1
ATOM 1338 N N . ASP A 1 173 ? 14.233 5.422 -10.468 1.00 89.06 173 ASP A N 1
ATOM 1339 C CA . ASP A 1 173 ? 14.467 6.126 -11.731 1.00 89.06 173 ASP A CA 1
ATOM 1340 C C . ASP A 1 173 ? 14.558 5.158 -12.924 1.00 89.06 173 ASP A C 1
ATOM 1342 O O . ASP A 1 173 ? 13.958 5.424 -13.967 1.00 89.06 173 ASP A O 1
ATOM 1346 N N . ILE A 1 174 ? 15.219 4.005 -12.757 1.00 92.12 174 ILE A N 1
ATOM 1347 C CA . ILE A 1 174 ? 15.292 2.951 -13.785 1.00 92.12 174 ILE A CA 1
ATOM 1348 C C . ILE A 1 174 ? 13.898 2.419 -14.137 1.00 92.12 174 ILE A C 1
ATOM 1350 O O . ILE A 1 174 ? 13.552 2.340 -15.312 1.00 92.12 174 ILE A O 1
ATOM 1354 N N . LEU A 1 175 ? 13.073 2.102 -13.136 1.00 93.00 175 LEU A N 1
ATOM 1355 C CA . LEU A 1 175 ? 11.705 1.616 -13.342 1.00 93.00 175 LEU A CA 1
ATOM 1356 C C . LEU A 1 175 ? 10.794 2.679 -13.965 1.00 93.00 175 LEU A C 1
ATOM 1358 O O . LEU A 1 175 ? 9.861 2.339 -14.691 1.00 93.00 175 LEU A O 1
ATOM 1362 N N . ARG A 1 176 ? 11.043 3.961 -13.683 1.00 89.88 176 ARG A N 1
ATOM 1363 C CA . ARG A 1 176 ? 10.230 5.064 -14.201 1.00 89.88 176 ARG A CA 1
ATOM 1364 C C . ARG A 1 176 ? 10.533 5.375 -15.662 1.00 89.88 176 ARG A C 1
ATOM 1366 O O . ARG A 1 176 ? 9.603 5.521 -16.453 1.00 89.88 176 ARG A O 1
ATOM 1373 N N . ASP A 1 177 ? 11.810 5.544 -15.988 1.00 90.88 177 ASP A N 1
ATOM 1374 C CA . ASP A 1 177 ? 12.222 6.126 -17.267 1.00 90.88 177 ASP A CA 1
ATOM 1375 C C . ASP A 1 177 ? 12.792 5.076 -18.228 1.00 90.88 177 ASP A C 1
ATOM 1377 O O . ASP A 1 177 ? 12.740 5.269 -19.443 1.00 90.88 177 ASP A O 1
ATOM 1381 N N . GLY A 1 178 ? 13.306 3.961 -17.707 1.00 92.88 178 GLY A N 1
ATOM 1382 C CA . GLY A 1 178 ? 14.008 2.947 -18.484 1.00 92.88 178 GLY A CA 1
ATOM 1383 C C . GLY A 1 178 ? 13.104 2.076 -19.343 1.00 92.88 178 GLY A C 1
ATOM 1384 O O . GLY A 1 178 ? 11.874 2.071 -19.222 1.00 92.88 178 GLY A O 1
ATOM 1385 N N . ARG A 1 179 ? 13.738 1.307 -20.230 1.00 95.56 179 ARG A N 1
ATOM 1386 C CA . ARG A 1 179 ? 13.057 0.253 -20.982 1.00 95.56 179 ARG A CA 1
ATOM 1387 C C . ARG A 1 179 ? 12.535 -0.808 -20.014 1.00 95.56 179 ARG A C 1
ATOM 1389 O O . ARG A 1 179 ? 13.306 -1.358 -19.235 1.00 95.56 179 ARG A O 1
ATOM 1396 N N . THR A 1 180 ? 11.230 -1.075 -20.030 1.00 95.69 180 THR A N 1
ATOM 1397 C CA . THR A 1 180 ? 10.554 -1.846 -18.972 1.00 95.69 180 THR A CA 1
ATOM 1398 C C . THR A 1 180 ? 11.091 -3.264 -18.803 1.00 95.69 180 THR A C 1
ATOM 1400 O O . THR A 1 180 ? 11.185 -3.730 -17.673 1.00 95.69 180 THR A O 1
ATOM 1403 N N . ASP A 1 181 ? 11.442 -3.949 -19.890 1.00 95.38 181 ASP A N 1
ATOM 1404 C CA . ASP A 1 181 ? 12.053 -5.283 -19.841 1.00 95.38 181 ASP A CA 1
ATOM 1405 C C . ASP A 1 181 ? 13.365 -5.257 -19.043 1.00 95.38 181 ASP A C 1
ATOM 1407 O O . ASP A 1 181 ? 13.481 -5.941 -18.027 1.00 95.38 181 ASP A O 1
ATOM 1411 N N . LEU A 1 182 ? 14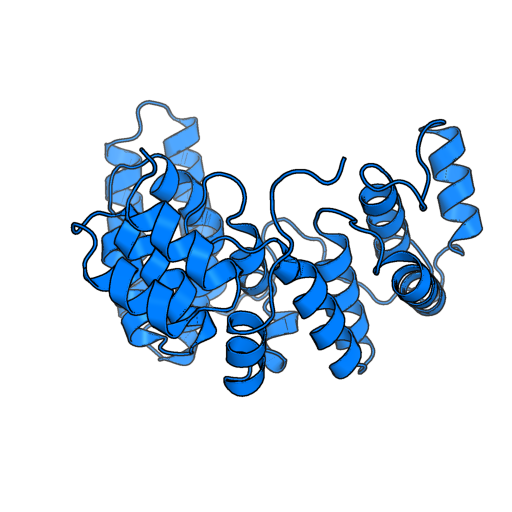.297 -4.383 -19.433 1.00 96.44 182 LEU A N 1
ATOM 1412 C CA . LEU A 1 182 ? 15.604 -4.256 -18.793 1.00 96.44 182 LEU A CA 1
ATOM 1413 C C . LEU A 1 182 ? 15.497 -3.716 -17.369 1.00 96.44 182 LEU A C 1
ATOM 1415 O O . LEU A 1 182 ? 16.190 -4.184 -16.475 1.00 96.44 182 LEU A O 1
ATOM 1419 N N . ALA A 1 183 ? 14.610 -2.748 -17.140 1.00 95.44 183 ALA A N 1
ATOM 1420 C CA . ALA A 1 183 ? 14.392 -2.165 -15.824 1.00 95.44 183 ALA A CA 1
ATOM 1421 C C . ALA A 1 183 ? 13.895 -3.206 -14.810 1.00 95.44 183 ALA A C 1
ATOM 1423 O O . ALA A 1 183 ? 14.315 -3.198 -13.652 1.00 95.44 183 ALA A O 1
ATOM 1424 N N . LEU A 1 184 ? 13.009 -4.111 -15.240 1.00 96.75 184 LEU A N 1
ATOM 1425 C CA . LEU A 1 184 ? 12.521 -5.199 -14.397 1.00 96.75 184 LEU A CA 1
ATOM 1426 C C . LEU A 1 184 ? 13.585 -6.275 -14.167 1.00 96.75 184 LEU A C 1
ATOM 1428 O O . LEU A 1 184 ? 13.644 -6.808 -13.060 1.00 96.75 184 LEU A O 1
ATOM 1432 N N . ASP A 1 185 ? 14.434 -6.565 -15.153 1.00 95.75 185 ASP A N 1
ATOM 1433 C CA . ASP A 1 185 ? 15.566 -7.481 -14.975 1.00 95.75 185 ASP A CA 1
ATOM 1434 C C . ASP A 1 185 ? 16.573 -6.912 -13.960 1.00 95.75 185 ASP A C 1
ATOM 1436 O O . ASP A 1 185 ? 16.882 -7.573 -12.968 1.00 95.75 185 ASP A O 1
ATOM 1440 N N . THR A 1 186 ? 16.956 -5.637 -14.091 1.00 94.44 186 THR A N 1
ATOM 1441 C CA . THR A 1 186 ? 17.796 -4.938 -13.101 1.00 94.44 186 THR A CA 1
ATOM 1442 C C . THR A 1 186 ? 17.140 -4.900 -11.718 1.00 94.44 186 THR A C 1
ATOM 1444 O O . THR A 1 186 ? 17.798 -5.105 -10.698 1.00 94.44 186 THR A O 1
ATOM 1447 N N . TYR A 1 187 ? 15.823 -4.687 -11.636 1.00 94.38 187 TYR A N 1
ATOM 1448 C CA . TYR A 1 187 ? 15.116 -4.791 -10.359 1.00 94.38 187 TYR A CA 1
ATOM 1449 C C . TYR A 1 187 ? 15.267 -6.186 -9.741 1.00 94.38 187 TYR A C 1
ATOM 1451 O O . TYR A 1 187 ? 15.527 -6.292 -8.545 1.00 94.38 187 TYR A O 1
ATOM 1459 N N . LEU A 1 188 ? 15.117 -7.267 -10.509 1.00 93.88 188 LEU A N 1
ATOM 1460 C CA . LEU A 1 188 ? 15.247 -8.626 -9.973 1.00 93.88 188 LEU A CA 1
ATOM 1461 C C . LEU A 1 188 ? 16.661 -8.904 -9.453 1.00 93.88 188 LEU A C 1
ATOM 1463 O O . LEU A 1 188 ? 16.795 -9.548 -8.414 1.00 93.88 188 LEU A O 1
ATOM 1467 N N . GLU A 1 189 ? 17.686 -8.370 -10.115 1.00 91.75 189 GLU A N 1
ATOM 1468 C CA . GLU A 1 189 ? 19.088 -8.494 -9.699 1.00 91.75 189 GLU A CA 1
ATOM 1469 C C . GLU A 1 189 ? 19.383 -7.767 -8.378 1.00 91.75 189 GLU A C 1
ATOM 1471 O O . GLU A 1 189 ? 20.121 -8.283 -7.537 1.00 91.75 189 GLU A O 1
ATOM 1476 N N . HIS A 1 190 ? 18.778 -6.595 -8.159 1.00 88.94 190 HIS A N 1
ATOM 1477 C CA . HIS A 1 190 ? 19.129 -5.719 -7.034 1.00 88.94 190 HIS A CA 1
ATOM 1478 C C . HIS A 1 190 ? 18.094 -5.677 -5.895 1.00 88.94 190 HIS A C 1
ATOM 1480 O O . HIS A 1 190 ? 18.422 -5.255 -4.784 1.00 88.94 190 HIS A O 1
ATOM 1486 N N . SER A 1 191 ? 16.861 -6.145 -6.109 1.00 84.94 191 SER A N 1
ATOM 1487 C CA . SER A 1 191 ? 15.742 -6.015 -5.151 1.00 84.94 191 SER A CA 1
ATOM 1488 C C . SER A 1 191 ? 15.860 -6.843 -3.868 1.00 84.94 191 SER A C 1
ATOM 1490 O O . SER A 1 191 ? 15.085 -6.618 -2.937 1.00 84.94 191 SER A O 1
ATOM 1492 N N . GLU A 1 192 ? 16.800 -7.791 -3.792 1.00 77.06 192 GLU A N 1
ATOM 1493 C CA . GLU A 1 192 ? 17.098 -8.541 -2.560 1.00 77.06 192 GLU A CA 1
ATOM 1494 C C . GLU A 1 192 ? 17.965 -7.751 -1.570 1.00 77.06 192 GLU A C 1
ATOM 1496 O O . GLU A 1 192 ? 17.970 -8.046 -0.369 1.00 77.06 192 GLU A O 1
ATOM 1501 N N . SER A 1 193 ? 18.682 -6.725 -2.039 1.00 68.00 193 SER A N 1
ATOM 1502 C CA . SER A 1 193 ? 19.342 -5.783 -1.136 1.00 68.00 193 SER A CA 1
ATOM 1503 C C . SER A 1 193 ? 18.277 -4.996 -0.352 1.00 68.00 193 SER A C 1
ATOM 1505 O O . SER A 1 193 ? 17.136 -4.876 -0.797 1.00 68.00 193 SER A O 1
ATOM 1507 N N . LYS A 1 194 ? 18.594 -4.518 0.864 1.00 64.38 194 LYS A N 1
ATOM 1508 C CA . LYS A 1 194 ? 17.626 -3.863 1.779 1.00 64.38 194 LYS A CA 1
ATOM 1509 C C . LYS A 1 194 ? 17.211 -2.455 1.309 1.00 64.38 194 LYS A C 1
ATOM 1511 O O . LYS A 1 194 ? 17.281 -1.495 2.079 1.00 64.38 194 LYS A O 1
ATOM 1516 N N . ILE A 1 195 ? 16.821 -2.338 0.052 1.00 70.38 195 ILE A N 1
ATOM 1517 C CA . ILE A 1 195 ? 16.372 -1.125 -0.602 1.00 70.38 195 ILE A CA 1
ATOM 1518 C C . ILE A 1 195 ? 15.088 -0.651 0.068 1.00 70.38 195 ILE A C 1
ATOM 1520 O O . ILE A 1 195 ? 14.155 -1.420 0.279 1.00 70.38 195 ILE A O 1
ATOM 1524 N N . ILE A 1 196 ? 15.058 0.628 0.424 1.00 64.12 196 ILE A N 1
ATOM 1525 C CA . ILE A 1 196 ? 13.914 1.236 1.096 1.00 64.12 196 ILE A CA 1
ATOM 1526 C C . ILE A 1 196 ? 13.034 1.931 0.054 1.00 64.12 196 ILE A C 1
ATOM 1528 O O . ILE A 1 196 ? 13.523 2.656 -0.812 1.00 64.12 196 ILE A O 1
ATOM 1532 N N . GLY A 1 197 ? 11.714 1.783 0.188 1.00 64.31 197 GLY A N 1
ATOM 1533 C CA . GLY A 1 197 ? 10.747 2.702 -0.412 1.00 64.31 197 GLY A CA 1
ATOM 1534 C C . GLY A 1 197 ? 9.909 2.138 -1.559 1.00 64.31 197 GLY A C 1
ATOM 1535 O O . GLY A 1 197 ? 9.507 0.977 -1.566 1.00 64.31 197 GLY A O 1
ATOM 1536 N N . CYS A 1 198 ? 9.590 3.012 -2.519 1.00 75.25 198 CYS A N 1
ATOM 1537 C CA . CYS A 1 198 ? 8.584 2.776 -3.557 1.00 75.25 198 CYS A CA 1
ATOM 1538 C C . CYS A 1 198 ? 8.975 1.870 -4.747 1.00 75.25 198 CYS A C 1
ATOM 1540 O O . CYS A 1 198 ? 8.032 1.405 -5.388 1.00 75.25 198 CYS A O 1
ATOM 1542 N N . PRO A 1 199 ? 10.252 1.533 -5.059 1.00 87.75 199 PRO A N 1
ATOM 1543 C CA . PRO A 1 199 ? 10.539 0.782 -6.286 1.00 87.75 199 PRO A CA 1
ATOM 1544 C C . PRO A 1 199 ? 9.914 -0.617 -6.290 1.00 87.75 199 PRO A C 1
ATOM 1546 O O . PRO A 1 199 ? 9.598 -1.145 -7.348 1.00 87.75 199 PRO A O 1
ATOM 1549 N N . HIS A 1 200 ? 9.653 -1.220 -5.124 1.00 90.94 200 HIS A N 1
ATOM 1550 C CA . HIS A 1 200 ? 8.913 -2.481 -5.066 1.00 90.94 200 HIS A CA 1
ATOM 1551 C C . HIS A 1 200 ? 7.451 -2.344 -5.524 1.00 90.94 200 HIS A C 1
ATOM 1553 O O . HIS A 1 200 ? 6.934 -3.256 -6.163 1.00 90.94 200 HIS A O 1
ATOM 1559 N N . LEU A 1 201 ? 6.793 -1.218 -5.227 1.00 90.25 201 LEU A N 1
ATOM 1560 C CA . LEU A 1 201 ? 5.437 -0.937 -5.705 1.00 90.25 201 LEU A CA 1
ATOM 1561 C C . LEU A 1 201 ? 5.445 -0.641 -7.206 1.00 90.25 201 LEU A C 1
ATOM 1563 O O . LEU A 1 201 ? 4.620 -1.188 -7.931 1.00 90.25 201 LEU A O 1
ATOM 1567 N N . ASP A 1 202 ? 6.405 0.154 -7.682 1.00 90.81 202 ASP A N 1
ATOM 1568 C CA . ASP A 1 202 ? 6.539 0.459 -9.111 1.00 90.81 202 ASP A CA 1
ATOM 1569 C C . ASP A 1 202 ? 6.825 -0.811 -9.928 1.00 90.81 202 ASP A C 1
ATOM 1571 O O . ASP A 1 202 ? 6.159 -1.068 -10.932 1.00 90.81 202 ASP A O 1
ATOM 1575 N N . ALA A 1 203 ? 7.726 -1.673 -9.444 1.00 94.31 203 ALA A N 1
ATOM 1576 C CA . ALA A 1 203 ? 7.988 -2.976 -10.044 1.00 94.31 203 ALA A CA 1
ATOM 1577 C C . ALA A 1 203 ? 6.748 -3.879 -10.019 1.00 94.31 203 ALA A C 1
ATOM 1579 O O . ALA A 1 203 ? 6.436 -4.501 -11.031 1.00 94.31 203 ALA A O 1
ATOM 1580 N N . ALA A 1 204 ? 6.004 -3.934 -8.906 1.00 94.75 204 ALA A N 1
ATOM 1581 C CA . ALA A 1 204 ? 4.778 -4.729 -8.828 1.00 94.75 204 ALA A CA 1
ATOM 1582 C C . ALA A 1 204 ? 3.749 -4.298 -9.880 1.00 94.75 204 ALA A C 1
ATOM 1584 O O . ALA A 1 204 ? 3.164 -5.140 -10.562 1.00 94.75 204 ALA A O 1
ATOM 1585 N N . ARG A 1 205 ? 3.566 -2.986 -10.052 1.00 93.44 205 ARG A N 1
ATOM 1586 C CA . ARG A 1 205 ? 2.652 -2.412 -11.048 1.00 93.44 205 ARG A CA 1
ATOM 1587 C C . ARG A 1 205 ? 3.108 -2.702 -12.473 1.00 93.44 205 ARG A C 1
ATOM 1589 O O . ARG A 1 205 ? 2.285 -3.079 -13.300 1.00 93.44 205 ARG A O 1
ATOM 1596 N N . LEU A 1 206 ? 4.407 -2.589 -12.755 1.00 94.94 206 LEU A N 1
ATOM 1597 C CA . LEU A 1 206 ? 4.971 -2.925 -14.065 1.00 94.94 206 LEU A CA 1
ATOM 1598 C C . LEU A 1 206 ? 4.829 -4.418 -14.374 1.00 94.94 206 LEU A C 1
ATOM 1600 O O . LEU A 1 206 ? 4.334 -4.758 -15.445 1.00 94.94 206 LEU A O 1
ATOM 1604 N N . PHE A 1 207 ? 5.181 -5.305 -13.436 1.00 97.06 207 PHE A N 1
ATOM 1605 C CA . PHE A 1 207 ? 4.982 -6.749 -13.582 1.00 97.06 207 PHE A CA 1
ATOM 1606 C C . PHE A 1 207 ? 3.514 -7.095 -13.837 1.00 97.06 207 PHE A C 1
ATOM 1608 O O . PHE A 1 207 ? 3.225 -7.893 -14.728 1.00 97.06 207 PHE A O 1
ATOM 1615 N N . GLN A 1 208 ? 2.590 -6.467 -13.107 1.00 95.19 208 GLN A N 1
ATOM 1616 C CA . GLN A 1 208 ? 1.158 -6.640 -13.325 1.00 95.19 208 GLN A CA 1
ATOM 1617 C C . GLN A 1 208 ? 0.742 -6.170 -14.727 1.00 95.19 208 GLN A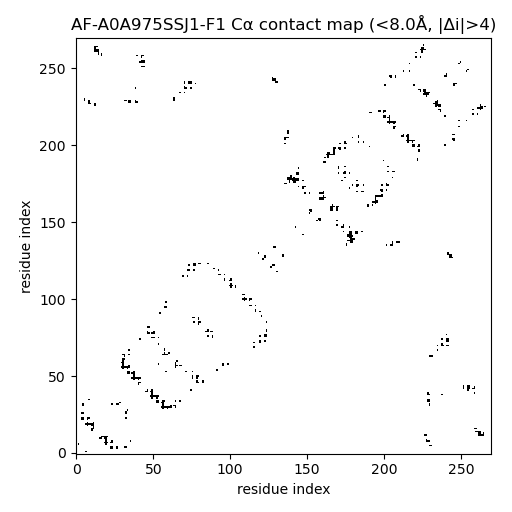 C 1
ATOM 1619 O O . GLN A 1 208 ? 0.044 -6.899 -15.432 1.00 95.19 208 GLN A O 1
ATOM 1624 N N . ALA A 1 209 ? 1.214 -4.999 -15.164 1.00 93.25 209 ALA A N 1
ATOM 1625 C CA . ALA A 1 209 ? 0.898 -4.429 -16.473 1.00 93.25 209 ALA A CA 1
ATOM 1626 C C . ALA A 1 209 ? 1.400 -5.284 -17.651 1.00 93.25 209 ALA A C 1
ATOM 1628 O O . ALA A 1 209 ? 0.768 -5.289 -18.705 1.00 93.25 209 ALA A O 1
ATOM 1629 N N . ILE A 1 210 ? 2.501 -6.026 -17.478 1.00 95.19 210 ILE A N 1
ATOM 1630 C CA . ILE A 1 210 ? 3.050 -6.931 -18.505 1.00 95.19 210 ILE A CA 1
ATOM 1631 C C . ILE A 1 210 ? 2.621 -8.399 -18.335 1.00 95.19 210 ILE A C 1
ATOM 1633 O O . ILE A 1 210 ? 3.194 -9.283 -18.968 1.00 95.19 210 ILE A O 1
ATOM 1637 N N . GLY A 1 211 ? 1.633 -8.685 -17.479 1.00 95.25 211 GLY A N 1
ATOM 1638 C CA . GLY A 1 211 ? 1.075 -10.032 -17.324 1.00 95.25 211 GLY A CA 1
ATOM 1639 C C . GLY A 1 211 ? 1.963 -11.018 -16.554 1.00 95.25 211 GLY A C 1
ATOM 1640 O O . GLY A 1 211 ? 1.894 -12.220 -16.800 1.00 95.25 211 GLY A O 1
ATOM 1641 N N . ARG A 1 212 ? 2.786 -10.537 -15.610 1.00 97.12 212 ARG A N 1
ATOM 1642 C CA . ARG A 1 212 ? 3.654 -11.349 -14.729 1.00 97.12 212 ARG A CA 1
ATOM 1643 C C . ARG A 1 212 ? 3.199 -11.264 -13.255 1.00 97.12 212 ARG A C 1
ATOM 1645 O O . ARG A 1 212 ? 3.947 -10.769 -12.407 1.00 97.12 212 ARG A O 1
ATOM 1652 N N . PRO A 1 213 ? 1.985 -11.739 -12.909 1.00 96.62 213 PRO A N 1
ATOM 1653 C CA . PRO A 1 213 ? 1.367 -11.504 -11.599 1.00 96.62 213 PRO A CA 1
ATOM 1654 C C . PRO A 1 213 ? 2.128 -12.136 -10.425 1.00 96.62 213 PRO A C 1
ATOM 1656 O O . PRO A 1 213 ? 2.141 -11.571 -9.334 1.00 96.62 213 PRO A O 1
ATOM 1659 N N . ASP A 1 214 ? 2.802 -13.270 -10.624 1.00 96.62 214 ASP A N 1
ATOM 1660 C CA . ASP A 1 214 ? 3.567 -13.910 -9.545 1.00 96.62 214 ASP A CA 1
ATOM 1661 C C . ASP A 1 214 ? 4.772 -13.064 -9.130 1.00 96.62 214 ASP A C 1
ATOM 1663 O O . ASP A 1 214 ? 5.042 -12.890 -7.945 1.00 96.62 214 ASP A O 1
ATOM 1667 N N . GLN A 1 215 ? 5.449 -12.431 -10.088 1.00 97.50 215 GLN A N 1
ATOM 1668 C CA . GLN A 1 215 ? 6.544 -11.512 -9.777 1.00 97.50 215 GLN A CA 1
ATOM 1669 C C . GLN A 1 215 ? 6.045 -10.201 -9.180 1.00 97.50 215 GLN A C 1
ATOM 1671 O O . GLN A 1 215 ? 6.707 -9.651 -8.299 1.00 97.50 215 GLN A O 1
ATOM 1676 N N . ALA A 1 216 ? 4.854 -9.742 -9.575 1.00 96.62 216 ALA A N 1
ATOM 1677 C CA . ALA A 1 216 ? 4.200 -8.623 -8.908 1.00 96.62 216 ALA A CA 1
ATOM 1678 C C . ALA A 1 216 ? 3.913 -8.935 -7.428 1.00 96.62 216 ALA A C 1
ATOM 1680 O O . ALA A 1 216 ? 4.212 -8.124 -6.550 1.00 96.62 216 ALA A O 1
ATOM 1681 N N . LYS A 1 217 ? 3.411 -10.142 -7.131 1.00 95.88 217 LYS A N 1
ATOM 1682 C CA . LYS A 1 217 ? 3.198 -10.625 -5.759 1.00 95.88 217 LYS A CA 1
ATOM 1683 C C . LYS A 1 217 ? 4.501 -10.696 -4.963 1.00 95.88 217 LYS A C 1
ATOM 1685 O O . LYS A 1 217 ? 4.541 -10.222 -3.831 1.00 95.88 217 LYS A O 1
ATOM 1690 N N . GLU A 1 218 ? 5.578 -11.221 -5.542 1.00 94.12 218 GLU A N 1
ATOM 1691 C CA . GLU A 1 218 ? 6.878 -11.266 -4.859 1.00 94.12 218 GLU A CA 1
ATOM 1692 C C . GLU A 1 218 ? 7.459 -9.862 -4.612 1.00 94.12 218 GLU A C 1
ATOM 1694 O O . GLU A 1 218 ? 8.035 -9.605 -3.553 1.00 94.12 218 GLU A O 1
ATOM 1699 N N . ALA A 1 219 ? 7.271 -8.916 -5.536 1.00 93.25 219 ALA A N 1
ATOM 1700 C CA . ALA A 1 219 ? 7.641 -7.516 -5.325 1.00 93.25 219 ALA A CA 1
ATOM 1701 C C . ALA A 1 219 ? 6.859 -6.885 -4.155 1.00 93.25 219 ALA A C 1
ATOM 1703 O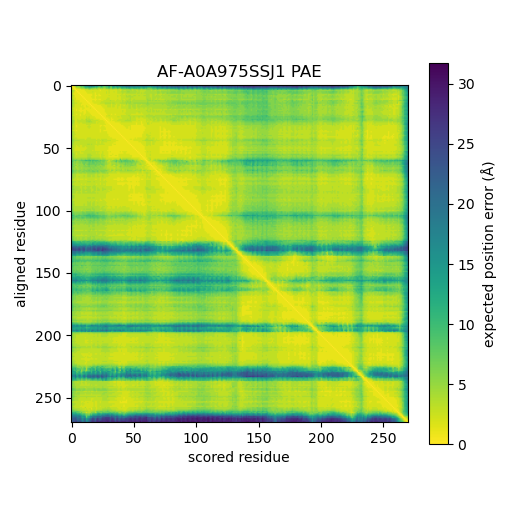 O . ALA A 1 219 ? 7.453 -6.239 -3.290 1.00 93.25 219 ALA A O 1
ATOM 1704 N N . LEU A 1 220 ? 5.552 -7.145 -4.058 1.00 92.38 220 LEU A N 1
ATOM 1705 C CA . LEU A 1 220 ? 4.727 -6.706 -2.926 1.00 92.38 220 LEU A CA 1
ATOM 1706 C C . LEU A 1 220 ? 5.132 -7.363 -1.603 1.00 92.38 220 LEU A C 1
ATOM 1708 O O . LEU A 1 220 ? 5.149 -6.703 -0.565 1.00 92.38 220 LEU A O 1
ATOM 1712 N N . ILE A 1 221 ? 5.528 -8.636 -1.616 1.00 90.38 221 ILE A N 1
ATOM 1713 C CA . ILE A 1 221 ? 6.068 -9.287 -0.420 1.00 90.38 221 ILE A CA 1
ATOM 1714 C C . ILE A 1 221 ? 7.331 -8.565 0.050 1.00 90.38 221 ILE A C 1
ATOM 1716 O O . ILE A 1 221 ? 7.421 -8.250 1.237 1.00 90.38 221 ILE A O 1
ATOM 1720 N N . ARG A 1 222 ? 8.263 -8.234 -0.857 1.00 88.44 222 ARG A N 1
ATOM 1721 C CA . ARG A 1 222 ? 9.468 -7.451 -0.520 1.00 88.44 222 ARG A CA 1
ATOM 1722 C C . ARG A 1 222 ? 9.111 -6.091 0.073 1.00 88.44 222 ARG A C 1
ATOM 1724 O O . ARG A 1 222 ? 9.613 -5.770 1.145 1.00 88.44 222 ARG A O 1
ATOM 1731 N N . PHE A 1 223 ? 8.175 -5.365 -0.540 1.00 87.69 223 PHE A N 1
ATOM 1732 C CA . PHE A 1 223 ? 7.672 -4.091 -0.015 1.00 87.69 223 PHE A CA 1
ATOM 1733 C C . PHE A 1 223 ? 7.149 -4.210 1.425 1.00 87.69 223 PHE A C 1
ATOM 1735 O O . PHE A 1 223 ? 7.443 -3.386 2.288 1.00 87.69 223 PHE A O 1
ATOM 1742 N N . THR A 1 224 ? 6.392 -5.269 1.711 1.00 85.56 224 THR A N 1
ATOM 1743 C CA . THR A 1 224 ? 5.765 -5.462 3.026 1.00 85.56 224 THR A CA 1
ATOM 1744 C C . THR A 1 224 ? 6.725 -5.982 4.094 1.00 85.56 224 THR A C 1
ATOM 1746 O O . THR A 1 224 ? 6.316 -6.072 5.251 1.00 85.56 224 THR A O 1
ATOM 1749 N N . LYS A 1 225 ? 7.989 -6.312 3.771 1.00 81.50 225 LYS A N 1
ATOM 1750 C CA . LYS A 1 225 ? 8.980 -6.759 4.770 1.00 81.50 225 LYS A CA 1
ATOM 1751 C C . LYS A 1 225 ? 9.261 -5.692 5.834 1.00 81.50 225 LYS A C 1
ATOM 1753 O O . LYS A 1 225 ? 9.640 -6.064 6.940 1.00 81.50 225 LYS A O 1
ATOM 1758 N N . ASP A 1 226 ? 8.996 -4.417 5.557 1.00 73.50 226 ASP A N 1
ATOM 1759 C CA . ASP A 1 226 ? 9.134 -3.315 6.521 1.00 73.50 226 ASP A CA 1
ATOM 1760 C C . ASP A 1 226 ? 7.843 -2.990 7.295 1.00 73.50 226 ASP A C 1
ATOM 1762 O O . ASP A 1 226 ? 7.751 -1.958 7.971 1.00 73.50 226 ASP A O 1
ATOM 1766 N N . TRP A 1 227 ? 6.841 -3.874 7.241 1.00 76.50 227 TRP A N 1
ATOM 1767 C CA . TRP A 1 227 ? 5.602 -3.678 7.984 1.00 76.50 227 TRP A CA 1
ATOM 1768 C C . TRP A 1 227 ? 5.809 -3.657 9.491 1.00 76.50 227 TRP A C 1
ATOM 1770 O O . TRP A 1 227 ? 6.448 -4.539 10.070 1.00 76.50 227 TRP A O 1
ATOM 1780 N N . ALA A 1 228 ? 5.183 -2.675 10.129 1.00 67.12 228 ALA A N 1
ATOM 1781 C CA . ALA A 1 228 ? 4.947 -2.650 11.553 1.00 67.12 228 ALA A CA 1
ATOM 1782 C C . ALA A 1 228 ? 3.566 -2.035 11.808 1.00 67.12 228 ALA A C 1
ATOM 1784 O O . ALA A 1 228 ? 3.465 -0.809 11.693 1.00 67.12 228 ALA A O 1
ATOM 1785 N N . PRO A 1 229 ? 2.544 -2.843 12.165 1.00 65.06 229 PRO A N 1
ATOM 1786 C CA . PRO A 1 229 ? 1.219 -2.308 12.425 1.00 65.06 229 PRO A CA 1
ATOM 1787 C C . PRO A 1 229 ? 1.303 -1.169 13.430 1.00 65.06 229 PRO A C 1
ATOM 1789 O O . PRO A 1 229 ? 1.984 -1.305 14.456 1.00 65.06 229 PRO A O 1
ATOM 1792 N N . HIS A 1 230 ? 0.666 -0.042 13.116 1.00 64.62 230 HIS A N 1
ATOM 1793 C CA . HIS A 1 230 ? 0.544 1.103 14.010 1.00 64.62 230 HIS A CA 1
ATOM 1794 C C . HIS A 1 230 ? 1.864 1.839 14.390 1.00 64.62 230 HIS A C 1
ATOM 1796 O O . HIS A 1 230 ? 1.852 2.817 15.139 1.00 64.62 230 HIS A O 1
ATOM 1802 N N . SER A 1 231 ? 3.037 1.459 13.862 1.00 60.06 231 SER A N 1
ATOM 1803 C CA . SER A 1 231 ? 4.284 2.152 14.232 1.00 60.06 231 SER A CA 1
ATOM 1804 C C . SER A 1 231 ? 4.425 3.522 13.550 1.00 60.06 231 SER A C 1
ATOM 1806 O O . SER A 1 231 ? 4.178 3.663 12.352 1.00 60.06 231 SER A O 1
ATOM 1808 N N . ARG A 1 232 ? 4.949 4.517 14.290 1.00 48.94 232 ARG A N 1
ATOM 1809 C CA . ARG A 1 232 ? 5.273 5.880 13.802 1.00 48.94 232 ARG A CA 1
ATOM 1810 C C . ARG A 1 232 ? 6.132 5.917 12.530 1.00 48.94 232 ARG A C 1
ATOM 1812 O O . ARG A 1 232 ? 6.219 6.971 11.906 1.00 48.94 232 ARG A O 1
ATOM 1819 N N . VAL A 1 233 ? 6.811 4.817 12.204 1.00 40.97 233 VAL A N 1
ATOM 1820 C CA . VAL A 1 233 ? 7.826 4.747 11.151 1.00 40.97 233 VAL A CA 1
ATOM 1821 C C . VAL A 1 233 ? 7.275 4.157 9.848 1.00 40.97 233 VAL A C 1
ATOM 1823 O O . VAL A 1 233 ? 7.816 4.494 8.799 1.00 40.97 233 VAL A O 1
ATOM 1826 N N . THR A 1 234 ? 6.184 3.377 9.834 1.00 53.44 234 THR A N 1
ATOM 1827 C CA . THR A 1 234 ? 5.714 2.767 8.574 1.00 53.44 234 THR A CA 1
ATOM 1828 C C . THR A 1 234 ? 4.208 2.463 8.513 1.00 53.44 234 THR A C 1
ATOM 1830 O O . THR A 1 234 ? 3.790 1.318 8.621 1.00 53.44 234 THR A O 1
ATOM 1833 N N . THR A 1 235 ? 3.406 3.443 8.081 1.00 60.81 235 THR A N 1
ATOM 1834 C CA . THR A 1 235 ? 2.128 3.202 7.358 1.00 60.81 235 THR A CA 1
ATOM 1835 C C . THR A 1 235 ? 2.359 2.601 5.957 1.00 60.81 235 THR A C 1
ATOM 1837 O O . THR A 1 235 ? 1.464 2.552 5.115 1.00 60.81 235 THR A O 1
ATOM 1840 N N . GLN A 1 236 ? 3.597 2.183 5.661 1.00 68.81 236 GLN A N 1
ATOM 1841 C CA . GLN A 1 236 ? 4.056 1.831 4.325 1.00 68.81 236 GLN A CA 1
ATOM 1842 C C . GLN A 1 236 ? 3.261 0.682 3.704 1.00 68.81 236 GLN A C 1
ATOM 1844 O O . GLN A 1 236 ? 2.863 0.841 2.560 1.00 68.81 236 GLN A O 1
ATOM 1849 N N . PRO A 1 237 ? 2.933 -0.419 4.395 1.00 73.38 237 PRO A N 1
ATOM 1850 C CA . PRO A 1 237 ? 2.232 -1.530 3.744 1.00 73.38 237 PRO A CA 1
ATOM 1851 C C . PRO A 1 237 ? 0.811 -1.175 3.347 1.00 73.38 237 PRO A C 1
ATOM 1853 O O . PRO A 1 237 ? 0.386 -1.559 2.266 1.00 73.38 237 PRO A O 1
ATOM 1856 N N . MET A 1 238 ? 0.135 -0.332 4.131 1.00 86.56 238 MET A N 1
ATOM 1857 C CA . MET A 1 238 ? -1.169 0.222 3.761 1.00 86.56 238 MET A CA 1
ATOM 1858 C C . MET A 1 238 ? -1.115 1.023 2.456 1.00 86.56 238 MET A C 1
ATOM 1860 O O . MET A 1 238 ? -2.119 1.130 1.755 1.00 86.56 238 MET A O 1
ATOM 1864 N N . ARG A 1 239 ? 0.069 1.515 2.055 1.00 85.50 239 ARG A N 1
ATOM 1865 C CA . ARG A 1 239 ? 0.253 2.184 0.762 1.00 85.50 239 ARG A CA 1
ATOM 1866 C C . ARG A 1 239 ? -0.023 1.273 -0.427 1.00 85.50 239 ARG A C 1
ATOM 1868 O O . ARG A 1 239 ? -0.319 1.789 -1.498 1.00 85.50 239 ARG A O 1
ATOM 1875 N N . MET A 1 240 ? 0.045 -0.052 -0.271 1.00 87.88 240 MET A N 1
ATOM 1876 C CA . MET A 1 240 ? -0.307 -0.958 -1.365 1.00 87.88 240 MET A CA 1
ATOM 1877 C C . MET A 1 240 ? -1.752 -0.738 -1.823 1.00 87.88 240 MET A C 1
ATOM 1879 O O . MET A 1 240 ? -2.004 -0.738 -3.021 1.00 87.88 240 MET A O 1
ATOM 1883 N N . PHE A 1 241 ? -2.669 -0.429 -0.898 1.00 89.19 241 PHE A N 1
ATOM 1884 C CA . PHE A 1 241 ? -4.084 -0.190 -1.194 1.00 89.19 241 PHE A CA 1
ATOM 1885 C C . PHE A 1 241 ? -4.350 1.140 -1.912 1.00 89.19 241 PHE A C 1
ATOM 1887 O O . PHE A 1 241 ? -5.473 1.402 -2.331 1.00 89.19 241 PHE A O 1
ATOM 1894 N N . GLN A 1 242 ? -3.326 1.978 -2.104 1.00 86.25 242 GLN A N 1
ATOM 1895 C CA . GLN A 1 242 ? -3.438 3.198 -2.908 1.00 86.25 242 GLN A CA 1
ATOM 1896 C C . GLN A 1 242 ? -3.401 2.915 -4.415 1.00 86.25 242 GLN A C 1
ATOM 1898 O O . GLN A 1 242 ? -3.766 3.782 -5.208 1.00 86.25 242 GLN A O 1
ATOM 1903 N N . TYR A 1 243 ? -2.948 1.722 -4.805 1.00 87.44 243 TYR A N 1
ATOM 1904 C CA . TYR A 1 243 ? -2.709 1.324 -6.189 1.00 87.44 243 TYR A CA 1
ATOM 1905 C C . TYR A 1 243 ? -3.790 0.350 -6.650 1.00 87.44 243 TYR A C 1
ATOM 1907 O O . TYR A 1 243 ? -3.630 -0.864 -6.580 1.00 87.44 243 TYR A O 1
ATOM 1915 N N . PHE A 1 244 ? -4.915 0.892 -7.113 1.00 84.12 244 PHE A N 1
ATOM 1916 C CA . PHE A 1 244 ? -6.073 0.110 -7.565 1.00 84.12 244 PHE A CA 1
ATOM 1917 C C . PHE A 1 244 ? -5.758 -0.790 -8.775 1.00 84.12 244 PHE A C 1
ATOM 1919 O O . PHE A 1 244 ? -6.423 -1.795 -8.991 1.00 84.12 244 PHE A O 1
ATOM 1926 N N . ASP A 1 245 ? -4.706 -0.492 -9.540 1.00 85.81 245 ASP A N 1
ATOM 1927 C CA . ASP A 1 245 ? -4.197 -1.366 -10.604 1.00 85.81 245 ASP A CA 1
ATOM 1928 C C . ASP A 1 245 ? -3.598 -2.685 -10.080 1.00 85.81 245 ASP A C 1
ATOM 1930 O O . ASP A 1 245 ? -3.494 -3.657 -10.829 1.00 85.81 245 ASP A O 1
ATOM 1934 N N . LEU A 1 246 ? -3.262 -2.755 -8.790 1.00 91.44 246 LEU A N 1
ATOM 1935 C CA . LEU A 1 246 ? -2.832 -3.978 -8.111 1.00 91.44 246 LEU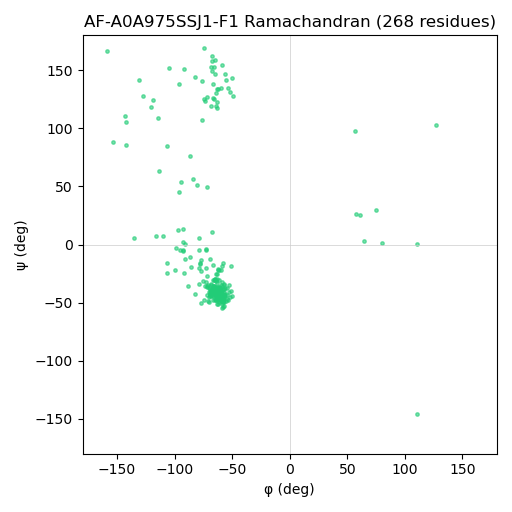 A CA 1
ATOM 1936 C C . LEU A 1 246 ? -3.981 -4.741 -7.438 1.00 91.44 246 LEU A C 1
ATOM 1938 O O . LEU A 1 246 ? -3.747 -5.841 -6.938 1.00 91.44 246 LEU A O 1
ATOM 1942 N N . GLU A 1 247 ? -5.207 -4.209 -7.447 1.00 89.94 247 GLU A N 1
ATOM 1943 C CA . GLU A 1 247 ? -6.386 -4.833 -6.831 1.00 89.94 247 GLU A CA 1
ATOM 1944 C C . GLU A 1 247 ? -6.617 -6.295 -7.249 1.00 89.94 247 GLU A C 1
ATOM 1946 O O . GLU A 1 247 ? -6.873 -7.119 -6.365 1.00 89.94 247 GLU A O 1
ATOM 1951 N N . PRO A 1 248 ? -6.412 -6.691 -8.525 1.00 91.56 248 PRO A N 1
ATOM 1952 C CA . PRO A 1 248 ? -6.530 -8.092 -8.934 1.00 91.56 248 PRO A CA 1
ATOM 1953 C C . PRO A 1 248 ? -5.593 -9.062 -8.194 1.00 91.56 248 PRO A C 1
ATOM 1955 O O . PRO A 1 248 ? -5.824 -10.270 -8.207 1.00 91.56 248 PRO A O 1
ATOM 1958 N N . LEU A 1 249 ? -4.525 -8.570 -7.555 1.00 94.19 249 LEU A N 1
ATOM 1959 C CA . LEU A 1 249 ? -3.587 -9.391 -6.785 1.00 94.19 249 LEU A CA 1
ATOM 1960 C C . LEU A 1 249 ? -4.036 -9.612 -5.333 1.00 94.19 249 LEU A C 1
ATOM 1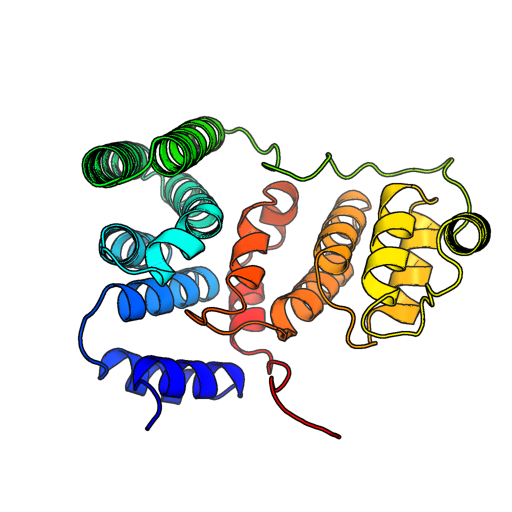962 O O . LEU A 1 249 ? -3.559 -10.552 -4.693 1.00 94.19 249 LEU A O 1
ATOM 1966 N N . TRP A 1 250 ? -4.936 -8.778 -4.802 1.00 91.69 250 TRP A N 1
ATOM 1967 C CA . TRP A 1 250 ? -5.330 -8.730 -3.386 1.00 91.69 250 TRP A CA 1
ATOM 1968 C C . TRP A 1 250 ? -6.342 -9.813 -2.998 1.00 91.69 250 TRP A C 1
ATOM 1970 O O . TRP A 1 250 ? -7.382 -9.550 -2.397 1.00 91.69 250 TRP A O 1
ATOM 1980 N N . THR A 1 251 ? -6.028 -11.057 -3.338 1.00 93.25 251 THR A N 1
ATOM 1981 C CA . THR A 1 251 ? -6.804 -12.221 -2.899 1.00 93.25 251 THR A CA 1
ATOM 1982 C C . THR A 1 251 ? -6.656 -12.445 -1.387 1.00 93.25 251 THR A C 1
ATOM 1984 O O . THR A 1 251 ? -5.591 -12.133 -0.838 1.00 93.25 251 THR A O 1
ATOM 1987 N N . PRO A 1 252 ? -7.655 -13.052 -0.714 1.00 94.38 252 PRO A N 1
ATOM 1988 C CA . PRO A 1 252 ? -7.545 -13.416 0.699 1.00 94.38 252 PRO A CA 1
ATOM 1989 C C . PRO A 1 252 ? -6.310 -14.254 1.020 1.00 94.38 252 PRO A C 1
ATOM 1991 O O . PRO A 1 252 ? -5.613 -13.990 1.996 1.00 94.38 252 PRO A O 1
ATOM 1994 N N . GLU A 1 253 ? -5.980 -15.213 0.154 1.00 94.88 253 GLU A N 1
ATOM 1995 C CA . GLU A 1 253 ? -4.777 -16.033 0.292 1.00 94.88 253 GLU A CA 1
ATOM 1996 C C . GLU A 1 253 ? -3.502 -15.180 0.272 1.00 94.88 253 GLU A C 1
ATOM 1998 O O . GLU A 1 253 ? -2.635 -15.325 1.135 1.00 94.88 253 GLU A O 1
ATOM 2003 N N . PHE A 1 254 ? -3.386 -14.262 -0.690 1.00 95.56 254 PHE A N 1
ATOM 2004 C CA . PHE A 1 254 ? -2.188 -13.444 -0.842 1.00 95.56 254 PHE A CA 1
ATOM 2005 C C . PHE A 1 254 ? -2.016 -12.430 0.295 1.00 95.56 254 PHE A C 1
ATOM 2007 O O . PHE A 1 254 ? -0.913 -12.279 0.822 1.00 95.56 254 PHE A O 1
ATOM 2014 N N . LEU A 1 255 ? -3.095 -11.764 0.708 1.00 93.31 255 LEU A N 1
ATOM 2015 C CA . LEU A 1 255 ? -3.058 -10.827 1.831 1.00 93.31 255 LEU A CA 1
ATOM 2016 C C . LEU A 1 255 ? -2.734 -11.551 3.147 1.00 93.31 255 LEU A C 1
ATOM 2018 O O . LEU A 1 255 ? -1.871 -11.095 3.903 1.00 93.31 255 LEU A O 1
ATOM 2022 N N . ASN A 1 256 ? -3.292 -12.746 3.356 1.00 90.38 256 ASN A N 1
ATOM 2023 C CA . ASN A 1 256 ? -2.952 -13.574 4.508 1.00 90.38 256 ASN A CA 1
ATOM 2024 C C . ASN A 1 256 ? -1.494 -14.073 4.458 1.00 90.38 256 ASN A C 1
ATOM 2026 O O . ASN A 1 256 ? -0.813 -14.128 5.486 1.00 90.38 256 ASN A O 1
ATOM 2030 N N . ARG A 1 257 ? -0.961 -14.379 3.265 1.00 91.56 257 ARG A N 1
ATOM 2031 C CA . ARG A 1 257 ? 0.467 -14.689 3.073 1.00 91.56 257 ARG A CA 1
ATOM 2032 C C . ARG A 1 257 ? 1.345 -13.498 3.452 1.00 91.56 257 ARG A C 1
ATOM 2034 O O . ARG A 1 257 ? 2.352 -13.690 4.137 1.00 91.56 257 ARG A O 1
ATOM 2041 N N . ILE A 1 258 ? 0.976 -12.276 3.057 1.00 90.31 258 ILE A N 1
ATOM 2042 C CA . ILE A 1 258 ? 1.676 -11.060 3.493 1.00 90.31 258 ILE A CA 1
ATOM 2043 C C . ILE A 1 258 ? 1.654 -10.973 5.018 1.00 90.31 258 ILE A C 1
ATOM 2045 O O . ILE A 1 258 ? 2.720 -10.791 5.605 1.00 90.31 258 ILE A O 1
ATOM 2049 N N . MET A 1 259 ? 0.497 -11.168 5.659 1.00 86.94 259 MET A N 1
ATOM 2050 C CA . MET A 1 259 ? 0.359 -11.101 7.119 1.00 86.94 259 MET A CA 1
ATOM 2051 C C . MET A 1 259 ? 1.376 -11.991 7.846 1.00 86.94 259 MET A C 1
ATOM 2053 O O . MET A 1 259 ? 2.039 -11.563 8.789 1.00 86.94 259 MET A O 1
ATOM 2057 N N . HIS A 1 260 ? 1.539 -13.217 7.354 1.00 86.19 260 HIS A N 1
ATOM 2058 C CA . HIS A 1 260 ? 2.339 -14.256 7.998 1.00 86.19 260 HIS A CA 1
ATOM 2059 C C . HIS A 1 260 ? 3.796 -14.311 7.524 1.00 86.19 260 HIS A C 1
ATOM 2061 O O . HIS A 1 260 ? 4.599 -15.062 8.077 1.00 86.19 260 HIS A O 1
ATOM 2067 N N . THR A 1 261 ? 4.170 -13.518 6.518 1.00 85.06 261 THR A N 1
ATOM 2068 C CA . THR A 1 261 ? 5.562 -13.459 6.063 1.00 85.06 261 THR A CA 1
ATOM 2069 C C . THR A 1 261 ? 6.416 -12.728 7.104 1.00 85.06 261 THR A C 1
ATOM 2071 O O . THR A 1 261 ? 6.088 -11.580 7.427 1.00 85.06 261 THR A O 1
ATOM 2074 N N . PRO A 1 262 ? 7.530 -13.317 7.585 1.00 79.12 262 PRO A N 1
ATOM 2075 C CA . PRO A 1 262 ? 8.429 -12.664 8.532 1.00 79.12 262 PRO A CA 1
ATOM 2076 C C . PRO A 1 262 ? 8.904 -11.295 8.038 1.00 79.12 262 PRO A C 1
ATOM 2078 O O . PRO A 1 262 ? 9.289 -11.134 6.877 1.00 79.12 262 PRO A O 1
ATOM 2081 N N . LYS A 1 263 ? 8.873 -10.302 8.928 1.00 82.94 263 LYS A N 1
ATOM 2082 C CA . LYS A 1 263 ? 9.279 -8.925 8.623 1.00 82.94 263 LYS A CA 1
ATOM 2083 C C . LYS A 1 263 ? 10.746 -8.717 8.950 1.00 82.94 263 LYS A C 1
ATOM 2085 O O . LYS A 1 263 ? 11.279 -9.357 9.860 1.00 82.94 263 LYS A O 1
ATOM 2090 N N . TRP A 1 264 ? 11.410 -7.812 8.232 1.00 70.06 264 TRP A N 1
ATOM 2091 C CA . TRP A 1 264 ? 12.777 -7.456 8.576 1.00 70.06 264 TRP A CA 1
ATOM 2092 C C . TRP A 1 264 ? 12.810 -6.902 10.011 1.00 70.06 264 TRP A C 1
ATOM 2094 O O . TRP A 1 264 ? 11.960 -6.084 10.405 1.00 70.06 264 TRP A O 1
ATOM 2104 N N . PRO A 1 265 ? 13.777 -7.348 10.829 1.00 60.12 265 PRO A N 1
ATOM 2105 C CA . PRO A 1 265 ? 13.985 -6.755 12.133 1.00 60.12 265 PRO A CA 1
ATOM 2106 C C . PRO A 1 265 ? 14.399 -5.296 11.921 1.00 60.12 265 PRO A C 1
ATOM 2108 O O . PRO A 1 265 ? 15.429 -5.003 11.313 1.00 60.12 265 PRO A O 1
ATOM 2111 N N . TRP A 1 266 ? 13.581 -4.365 12.413 1.00 47.25 266 TRP A N 1
ATOM 2112 C CA . TRP A 1 266 ? 14.029 -2.987 12.576 1.00 47.25 266 TRP A CA 1
ATOM 2113 C C . TRP A 1 266 ? 14.931 -2.973 13.812 1.00 47.25 266 TRP A C 1
ATOM 2115 O O . TRP A 1 266 ? 14.436 -3.132 14.926 1.00 47.25 266 TRP A O 1
ATOM 2125 N N . GLY A 1 267 ? 16.244 -2.845 13.600 1.00 43.28 267 GLY A N 1
ATOM 2126 C CA . GLY A 1 267 ? 17.247 -2.777 14.667 1.00 43.28 267 GLY A CA 1
ATOM 2127 C C . GLY A 1 267 ? 18.393 -3.789 14.524 1.00 43.28 267 GLY A C 1
ATOM 2128 O O . GLY A 1 267 ? 18.228 -4.956 14.852 1.00 43.28 267 GLY A O 1
ATOM 2129 N N . ILE A 1 268 ? 19.540 -3.267 14.071 1.00 37.06 268 ILE A N 1
ATOM 2130 C CA . ILE A 1 268 ? 20.942 -3.667 14.321 1.00 37.06 268 ILE A CA 1
ATOM 2131 C C . ILE A 1 268 ? 21.372 -5.111 13.983 1.00 37.06 268 ILE A C 1
ATOM 2133 O O . ILE A 1 268 ? 21.288 -6.026 14.794 1.00 37.06 268 ILE A O 1
ATOM 2137 N N . GLN A 1 269 ? 21.977 -5.243 12.804 1.00 30.48 269 GLN A N 1
ATOM 2138 C CA . GLN A 1 269 ? 23.253 -5.941 12.574 1.00 30.48 269 GLN A CA 1
ATOM 2139 C C . GLN A 1 269 ? 23.949 -5.085 11.498 1.00 30.48 269 GLN A C 1
ATOM 2141 O O . GLN A 1 269 ? 23.401 -4.991 10.400 1.00 30.48 269 GLN A O 1
ATOM 2146 N N . ASN A 1 270 ? 25.028 -4.333 11.704 1.00 30.28 270 ASN A N 1
ATOM 2147 C CA . ASN A 1 270 ? 25.933 -4.077 12.825 1.00 30.28 270 ASN A CA 1
ATOM 2148 C C . ASN A 1 270 ? 26.085 -2.560 12.996 1.00 30.28 270 ASN A C 1
ATOM 2150 O O . ASN A 1 270 ? 25.890 -1.855 11.980 1.00 30.28 270 ASN A O 1
#